Protein AF-A0A941FD99-F1 (afdb_monomer_lite)

Foldseek 3Di:
DDDDDDPPQLVVLVVVVVVVVVVVDPPPCPVVVLVVLADDQQEEFEEAEADADLVLVVVLQVLQVLVVVLGSYHYHQCQDPVVSDTQHAALPDQDASTLAYEYQDDPDWAAAAHSQLQPCSRCVVVDQDTNGRSHHRTYLYCVSPDAPPCSSVSSNVRVNRNRSDDQPDPPPDDDPVVRFQQAWDVPFDQDADPQRQGAGDPVRTGGGVSRNSHDDDPPDPPPDDDDDDDDD

pLDDT: mean 71.69, std 23.06, range [25.83, 98.62]

InterPro domains:
  IPR024079 Metallopeptidase, catalytic domain superfamily [G3DSA:3.40.390.10] (32-194)

Organism: NCBI:txid68278

Radius of gyration: 20.91 Å; chains: 1; bounding box: 51×81×46 Å

Structure (mmCIF, N/CA/C/O backbone):
data_AF-A0A941FD99-F1
#
_entry.id   AF-A0A941FD99-F1
#
loop_
_atom_site.group_PDB
_atom_site.id
_atom_site.type_symbol
_atom_site.label_atom_id
_atom_site.label_alt_id
_atom_site.label_comp_id
_atom_site.label_asym_id
_atom_site.label_entity_id
_atom_site.label_seq_id
_atom_site.pdbx_PDB_ins_code
_atom_site.Cartn_x
_atom_site.Cartn_y
_atom_site.Cartn_z
_atom_site.occupancy
_atom_site.B_iso_or_equiv
_atom_site.auth_seq_id
_atom_site.auth_comp_id
_atom_site.auth_asym_id
_atom_site.auth_atom_id
_atom_site.pdbx_PDB_model_num
ATOM 1 N N . MET A 1 1 ? 0.180 12.316 -18.135 1.00 31.64 1 MET A N 1
ATOM 2 C CA . MET A 1 1 ? 0.641 11.232 -17.256 1.00 31.64 1 MET A CA 1
ATOM 3 C C . MET A 1 1 ? 1.112 11.896 -15.982 1.00 31.64 1 MET A C 1
ATOM 5 O O . MET A 1 1 ? 2.034 12.696 -16.062 1.00 31.64 1 MET A O 1
ATOM 9 N N . GLU A 1 2 ? 0.368 11.756 -14.887 1.00 36.16 2 GLU A N 1
ATOM 10 C CA . GLU A 1 2 ? 0.739 12.385 -13.611 1.00 36.16 2 GLU A CA 1
ATOM 11 C C . GLU A 1 2 ? 1.779 11.490 -12.935 1.00 36.16 2 GLU A C 1
ATOM 13 O O . GLU A 1 2 ? 1.531 10.299 -12.767 1.00 36.16 2 GLU A O 1
ATOM 18 N N . LEU A 1 3 ? 2.952 12.075 -12.671 1.00 38.06 3 LEU A N 1
ATOM 19 C CA . LEU A 1 3 ? 4.135 11.435 -12.101 1.00 38.06 3 LEU A CA 1
ATOM 20 C C . LEU A 1 3 ? 3.825 10.809 -10.737 1.00 38.06 3 LEU A C 1
ATOM 22 O O . LEU A 1 3 ? 3.112 11.399 -9.925 1.00 38.06 3 LEU A O 1
ATOM 26 N N . GLU A 1 4 ? 4.439 9.661 -10.474 1.00 52.28 4 GLU A N 1
ATOM 27 C CA . GLU A 1 4 ? 4.686 9.192 -9.116 1.00 52.28 4 GLU A CA 1
ATOM 28 C C . GLU A 1 4 ? 5.514 10.250 -8.377 1.00 52.28 4 GLU A C 1
ATOM 30 O O . GLU A 1 4 ? 6.614 10.617 -8.797 1.00 52.28 4 GLU A O 1
ATOM 35 N N . SER A 1 5 ? 4.969 10.795 -7.294 1.00 64.75 5 SER A N 1
ATOM 36 C CA . SER A 1 5 ? 5.690 11.730 -6.436 1.00 64.75 5 SER A CA 1
ATOM 37 C C . SER A 1 5 ? 5.164 11.615 -5.016 1.00 64.75 5 SER A C 1
ATOM 39 O O . SER A 1 5 ? 4.016 11.975 -4.740 1.00 64.75 5 SER A O 1
ATOM 41 N N . LEU A 1 6 ? 6.010 11.130 -4.108 1.00 63.91 6 LEU A N 1
ATOM 42 C CA . LEU A 1 6 ? 5.783 11.340 -2.683 1.00 63.91 6 LEU A CA 1
ATOM 43 C C . LEU A 1 6 ? 5.777 12.852 -2.392 1.00 63.91 6 LEU A C 1
ATOM 45 O O . LEU A 1 6 ? 6.472 13.601 -3.083 1.00 63.91 6 LEU A O 1
ATOM 49 N N . PRO A 1 7 ? 5.028 13.311 -1.375 1.00 67.56 7 PRO A N 1
ATOM 50 C CA . PRO A 1 7 ? 5.121 14.690 -0.906 1.00 67.56 7 PRO A CA 1
ATOM 51 C C . PRO A 1 7 ? 6.568 15.087 -0.551 1.00 67.56 7 PRO A C 1
ATOM 53 O O . PRO A 1 7 ? 7.309 14.281 0.017 1.00 67.56 7 PRO A O 1
ATOM 56 N N . ASP A 1 8 ? 6.968 16.324 -0.867 1.00 69.69 8 ASP A N 1
ATOM 57 C CA . ASP A 1 8 ? 8.352 16.810 -0.703 1.00 69.69 8 ASP A CA 1
ATOM 58 C C . ASP A 1 8 ? 8.878 16.682 0.739 1.00 69.69 8 ASP A C 1
ATOM 60 O O . ASP A 1 8 ? 10.060 16.412 0.959 1.00 69.69 8 ASP A O 1
ATOM 64 N N . ASP A 1 9 ? 8.007 16.863 1.732 1.00 65.31 9 ASP A N 1
ATOM 65 C CA . ASP A 1 9 ? 8.329 16.717 3.153 1.00 65.31 9 ASP A CA 1
ATOM 66 C C . ASP A 1 9 ? 8.676 15.269 3.512 1.00 65.31 9 ASP A C 1
ATOM 68 O O . ASP A 1 9 ? 9.678 15.020 4.184 1.00 65.31 9 ASP A O 1
ATOM 72 N N . VAL A 1 10 ? 7.912 14.309 2.989 1.00 63.44 10 VAL A N 1
ATOM 73 C CA . VAL A 1 10 ? 8.173 12.875 3.170 1.00 63.44 10 VAL A CA 1
ATOM 74 C C . VAL A 1 10 ? 9.495 12.482 2.511 1.00 63.44 10 VAL A C 1
ATOM 76 O O . VAL A 1 10 ? 10.285 11.745 3.102 1.00 63.44 10 VAL A O 1
ATOM 79 N N . VAL A 1 11 ? 9.775 13.005 1.313 1.00 67.94 11 VAL A N 1
ATOM 80 C CA . VAL A 1 11 ? 11.056 12.774 0.624 1.00 67.94 11 VAL A CA 1
ATOM 81 C C . VAL A 1 11 ? 12.220 13.301 1.464 1.00 67.94 11 VAL A C 1
ATOM 83 O O . VAL A 1 11 ? 13.191 12.577 1.690 1.00 67.94 11 VAL A O 1
ATOM 86 N N . ALA A 1 12 ? 12.114 14.523 1.987 1.00 60.09 12 ALA A N 1
ATOM 87 C CA . ALA A 1 12 ? 13.155 15.116 2.822 1.00 60.09 12 ALA A CA 1
ATOM 88 C C . ALA A 1 12 ? 13.411 14.307 4.109 1.00 60.09 12 ALA A C 1
ATOM 90 O O . ALA A 1 12 ? 14.564 14.119 4.505 1.00 60.09 12 ALA A O 1
ATOM 91 N N . GLU A 1 13 ? 12.361 13.793 4.755 1.00 63.44 13 GLU A N 1
ATOM 92 C CA . GLU A 1 13 ? 12.485 12.936 5.940 1.00 63.44 13 GLU A CA 1
ATOM 93 C C . GLU A 1 13 ? 13.193 11.606 5.619 1.00 63.44 13 GLU A C 1
ATOM 95 O O . GLU A 1 13 ? 14.108 11.203 6.351 1.00 63.44 13 GLU A O 1
ATOM 100 N N . ILE A 1 14 ? 12.848 10.965 4.494 1.00 63.97 14 ILE A N 1
ATOM 101 C CA . ILE A 1 14 ? 13.524 9.752 4.004 1.00 63.97 14 ILE A CA 1
ATOM 102 C C . ILE A 1 14 ? 15.011 10.037 3.746 1.00 63.97 14 ILE A C 1
ATOM 104 O O . ILE A 1 14 ? 15.875 9.297 4.220 1.00 63.97 14 ILE A O 1
ATOM 108 N N . GLU A 1 15 ? 15.342 11.144 3.075 1.00 64.38 15 GLU A N 1
ATOM 109 C CA . GLU A 1 15 ? 16.730 11.521 2.785 1.00 64.38 15 GLU A CA 1
ATOM 110 C C . GLU A 1 15 ? 17.560 11.779 4.051 1.00 64.38 15 GLU A C 1
ATOM 112 O O . GLU A 1 15 ? 18.732 11.384 4.125 1.00 64.38 15 GLU A O 1
ATOM 117 N N . VAL A 1 16 ? 16.978 12.443 5.056 1.00 59.28 16 VAL A N 1
ATOM 118 C CA . VAL A 1 16 ? 17.634 12.707 6.347 1.00 59.28 16 VAL A CA 1
ATOM 119 C C . VAL A 1 16 ? 17.921 11.398 7.075 1.00 59.28 16 VAL A C 1
ATOM 121 O O . VAL A 1 16 ? 19.046 11.182 7.542 1.00 59.28 16 VAL A O 1
ATOM 124 N N . ARG A 1 17 ? 16.936 10.499 7.129 1.00 65.12 17 ARG A N 1
ATOM 125 C CA . ARG A 1 17 ? 17.083 9.175 7.734 1.00 65.12 17 ARG A CA 1
ATOM 126 C C . ARG A 1 17 ? 18.154 8.351 7.027 1.00 65.12 17 ARG A C 1
ATOM 128 O O . ARG A 1 17 ? 19.040 7.802 7.684 1.00 65.12 17 ARG A O 1
ATOM 135 N N . ASP A 1 18 ? 18.121 8.294 5.701 1.00 59.66 18 ASP A N 1
ATOM 136 C CA . ASP A 1 18 ? 19.070 7.516 4.905 1.00 59.66 18 ASP A CA 1
ATOM 137 C C . ASP A 1 18 ? 20.490 8.078 5.017 1.00 59.66 18 ASP A C 1
ATOM 139 O O . ASP A 1 18 ? 21.469 7.329 5.041 1.00 59.66 18 ASP A O 1
ATOM 143 N N . ARG A 1 19 ? 20.636 9.403 5.139 1.00 58.78 19 ARG A N 1
ATOM 144 C CA . ARG A 1 19 ? 21.922 10.047 5.437 1.00 58.78 19 ARG A CA 1
ATOM 145 C C . ARG A 1 19 ? 22.445 9.648 6.815 1.00 58.78 19 ARG A C 1
ATOM 147 O O . ARG A 1 19 ? 23.626 9.330 6.932 1.00 58.78 19 ARG A O 1
ATOM 154 N N . TRP A 1 20 ? 21.592 9.629 7.838 1.00 56.66 20 TRP A N 1
ATOM 155 C CA . TRP A 1 20 ? 21.975 9.217 9.192 1.00 56.66 20 TRP A CA 1
ATOM 156 C C . TRP A 1 20 ? 22.357 7.731 9.261 1.00 56.66 20 TRP A C 1
ATOM 158 O O . TRP A 1 20 ? 23.380 7.380 9.858 1.00 56.66 20 TRP A O 1
ATOM 168 N N . ARG A 1 21 ? 21.590 6.863 8.586 1.00 57.50 21 ARG A N 1
ATOM 169 C CA . ARG A 1 21 ? 21.885 5.427 8.462 1.00 57.50 21 ARG A CA 1
ATOM 170 C C . ARG A 1 21 ? 23.222 5.197 7.755 1.00 57.50 21 ARG A C 1
ATOM 172 O O . ARG A 1 21 ? 24.043 4.449 8.275 1.00 57.50 21 ARG A O 1
ATOM 179 N N . ARG A 1 22 ? 23.487 5.895 6.641 1.00 54.72 22 ARG A N 1
ATOM 180 C CA . ARG A 1 22 ? 24.772 5.833 5.915 1.00 54.72 22 ARG A CA 1
ATOM 181 C C . ARG A 1 22 ? 25.950 6.358 6.732 1.00 54.72 22 ARG A C 1
ATOM 183 O O . ARG A 1 22 ? 26.996 5.725 6.762 1.00 54.72 22 ARG A O 1
ATOM 190 N N . ALA A 1 23 ? 25.786 7.480 7.430 1.00 53.31 23 ALA A N 1
ATOM 191 C CA . ALA A 1 23 ? 26.848 8.059 8.256 1.00 53.31 23 ALA A CA 1
ATOM 192 C C . ALA A 1 23 ? 27.235 7.163 9.447 1.00 53.31 23 ALA A C 1
ATOM 194 O O . ALA A 1 23 ? 28.378 7.187 9.896 1.00 53.31 23 ALA A O 1
ATOM 195 N N . SER A 1 24 ? 26.290 6.357 9.935 1.00 48.94 24 SER A N 1
ATOM 196 C CA . SER A 1 24 ? 26.492 5.410 11.040 1.00 48.94 24 SER A CA 1
ATOM 197 C C . SER A 1 24 ? 27.028 4.045 10.570 1.00 48.94 24 SER A C 1
ATOM 199 O O . SER A 1 24 ? 27.461 3.226 11.378 1.00 48.94 24 SER A O 1
ATOM 201 N N . ALA A 1 25 ? 27.014 3.804 9.258 1.00 46.66 25 ALA A N 1
ATOM 202 C CA . ALA A 1 25 ? 27.363 2.567 8.575 1.00 46.66 25 ALA A CA 1
ATOM 203 C C . ALA A 1 25 ? 28.741 2.685 7.896 1.00 46.66 25 ALA A C 1
ATOM 205 O O . ALA A 1 25 ? 28.844 2.950 6.702 1.00 46.66 25 ALA A O 1
ATOM 206 N N . GLY A 1 26 ? 29.832 2.480 8.635 1.00 40.66 26 GLY A N 1
ATOM 207 C CA . GLY A 1 26 ? 31.173 2.463 8.043 1.00 40.66 26 GLY A CA 1
ATOM 208 C C . GLY A 1 26 ? 31.351 1.327 7.025 1.00 40.66 26 GLY A C 1
ATOM 209 O O . GLY A 1 26 ? 31.478 0.174 7.423 1.00 40.66 26 GLY A O 1
ATOM 210 N N . GLY A 1 27 ? 31.362 1.652 5.726 1.00 41.59 27 GLY A N 1
ATOM 211 C CA . GLY A 1 27 ? 31.972 0.920 4.594 1.00 41.59 27 GLY A CA 1
ATOM 212 C C . GLY A 1 27 ? 31.494 -0.500 4.236 1.00 41.59 27 GLY A C 1
ATOM 213 O O . GLY A 1 27 ? 31.719 -0.932 3.113 1.00 41.59 27 GLY A O 1
ATOM 214 N N . GLY A 1 28 ? 30.847 -1.234 5.144 1.00 34.94 28 GLY A N 1
ATOM 215 C CA . GLY A 1 28 ? 30.347 -2.602 4.924 1.00 34.94 28 GLY A CA 1
ATOM 216 C C . GLY A 1 28 ? 28.847 -2.771 5.176 1.00 34.94 28 GLY A C 1
ATOM 217 O O . GLY A 1 28 ? 28.306 -3.850 4.953 1.00 34.94 28 GLY A O 1
ATOM 218 N N . LEU A 1 29 ? 28.165 -1.715 5.631 1.00 37.00 29 LEU A N 1
ATOM 219 C CA . LEU A 1 29 ? 26.739 -1.739 5.965 1.00 37.00 29 LEU A CA 1
ATOM 220 C C . LEU A 1 29 ? 25.822 -1.261 4.826 1.00 37.00 29 LEU A C 1
ATOM 222 O O . LEU A 1 29 ? 24.616 -1.343 4.999 1.00 37.00 29 LEU A O 1
ATOM 226 N N . GLU A 1 30 ? 26.316 -0.781 3.679 1.00 35.00 30 GLU A N 1
ATOM 227 C CA . GLU A 1 30 ? 25.431 -0.323 2.582 1.00 35.00 30 GLU A CA 1
ATOM 228 C C . GLU A 1 30 ? 24.489 -1.434 2.090 1.00 35.00 30 GLU A C 1
ATOM 230 O O . GLU A 1 30 ? 23.300 -1.188 1.894 1.00 35.00 30 GLU A O 1
ATOM 235 N N . PHE A 1 31 ? 24.994 -2.671 2.008 1.00 31.92 31 PHE A N 1
ATOM 236 C CA . PHE A 1 31 ? 24.204 -3.870 1.698 1.00 31.92 31 PHE A CA 1
ATOM 237 C C . PHE A 1 31 ? 23.271 -4.285 2.850 1.00 31.92 31 PHE A C 1
ATOM 239 O O . PHE A 1 31 ? 22.214 -4.860 2.619 1.00 31.92 31 PHE A O 1
ATOM 246 N N . LEU A 1 32 ? 23.649 -3.970 4.095 1.00 36.91 32 LEU A N 1
ATOM 247 C CA . LEU A 1 32 ? 22.858 -4.244 5.297 1.00 36.91 32 LEU A CA 1
ATOM 248 C C . LEU A 1 32 ? 21.704 -3.237 5.440 1.00 36.91 32 LEU A C 1
ATOM 250 O O . LEU A 1 32 ? 20.616 -3.602 5.855 1.00 36.91 32 LEU A O 1
ATOM 254 N N . VAL A 1 33 ? 21.915 -1.972 5.062 1.00 39.56 33 VAL A N 1
ATOM 255 C CA . VAL A 1 33 ? 20.923 -0.886 5.132 1.00 39.56 33 VAL A CA 1
ATOM 256 C C . VAL A 1 33 ? 19.821 -1.055 4.083 1.00 39.56 33 VAL A C 1
ATOM 258 O O . VAL A 1 33 ? 18.668 -0.759 4.385 1.00 39.56 33 VAL A O 1
ATOM 261 N N . THR A 1 34 ? 20.135 -1.612 2.906 1.00 48.19 34 THR A N 1
ATOM 262 C CA . THR A 1 34 ? 19.119 -2.071 1.933 1.00 48.19 34 THR A CA 1
ATOM 263 C C . THR A 1 34 ? 18.332 -3.288 2.434 1.00 48.19 34 THR A C 1
ATOM 265 O O . THR A 1 34 ? 17.214 -3.521 1.982 1.00 48.19 34 THR A O 1
ATOM 268 N N . ASP A 1 35 ? 18.884 -4.046 3.386 1.00 49.53 35 ASP A N 1
ATOM 269 C CA . ASP A 1 35 ? 18.236 -5.192 4.035 1.00 49.53 35 ASP A CA 1
ATOM 270 C C . ASP A 1 35 ? 17.305 -4.772 5.192 1.00 49.53 35 ASP A C 1
ATOM 272 O O . ASP A 1 35 ? 16.342 -5.472 5.488 1.00 49.53 35 ASP A O 1
ATOM 276 N N . ILE A 1 36 ? 17.534 -3.611 5.825 1.00 53.59 36 ILE A N 1
ATOM 277 C CA . ILE A 1 36 ? 16.756 -3.147 6.995 1.00 53.59 36 ILE A CA 1
ATOM 278 C C . ILE A 1 36 ? 15.310 -2.779 6.634 1.00 53.59 36 ILE A C 1
ATOM 280 O O . ILE A 1 36 ? 14.433 -2.891 7.486 1.00 53.59 36 ILE A O 1
ATOM 284 N N . ALA A 1 37 ? 15.048 -2.357 5.394 1.00 59.12 37 ALA A N 1
ATOM 285 C CA . ALA A 1 37 ? 13.693 -2.034 4.944 1.00 59.12 37 ALA A CA 1
ATOM 286 C C . ALA A 1 37 ? 12.891 -3.271 4.499 1.00 59.12 37 ALA A C 1
ATOM 288 O O . ALA A 1 37 ? 11.720 -3.152 4.142 1.00 59.12 37 ALA A O 1
ATOM 289 N N . ARG A 1 38 ? 13.500 -4.464 4.477 1.00 68.56 38 ARG A N 1
ATOM 290 C CA . ARG A 1 38 ? 12.850 -5.671 3.963 1.00 68.56 38 ARG A CA 1
ATOM 291 C C . ARG A 1 38 ? 11.997 -6.340 5.025 1.00 68.56 38 ARG A C 1
ATOM 293 O O . ARG A 1 38 ? 12.380 -6.476 6.185 1.00 68.56 38 ARG A O 1
ATOM 300 N N . TRP A 1 39 ? 10.855 -6.849 4.586 1.00 82.06 39 TRP A N 1
ATOM 301 C CA . TRP A 1 39 ? 10.069 -7.770 5.390 1.00 82.06 39 TRP A CA 1
ATOM 302 C C . TRP A 1 39 ? 10.841 -9.067 5.623 1.00 82.06 39 TRP A C 1
ATOM 304 O O . TRP A 1 39 ? 11.503 -9.585 4.722 1.00 82.06 39 TRP A O 1
ATOM 314 N N . THR A 1 40 ? 10.711 -9.634 6.822 1.00 78.81 40 THR A N 1
ATOM 315 C CA . THR A 1 40 ? 11.285 -10.945 7.132 1.00 78.81 40 THR A CA 1
ATOM 316 C C . THR A 1 40 ? 10.727 -11.997 6.166 1.00 78.81 40 THR A C 1
ATOM 318 O O . THR A 1 40 ? 9.501 -12.140 6.088 1.00 78.81 40 THR A O 1
ATOM 321 N N . PRO A 1 41 ? 11.566 -12.773 5.457 1.00 77.69 41 PRO A N 1
ATOM 322 C CA . PRO A 1 41 ? 11.085 -13.850 4.599 1.00 77.69 41 PRO A CA 1
ATOM 323 C C . PRO A 1 41 ? 10.189 -14.835 5.364 1.00 77.69 41 PRO A C 1
ATOM 325 O O . PRO A 1 41 ? 10.481 -15.229 6.491 1.00 77.69 41 PRO A O 1
ATOM 328 N N . GLY A 1 42 ? 9.086 -15.232 4.744 1.00 76.25 42 GLY A N 1
ATOM 329 C CA . GLY A 1 42 ? 8.025 -16.067 5.304 1.00 76.25 42 GLY A CA 1
ATOM 330 C C . GLY A 1 42 ? 6.972 -15.290 6.097 1.00 76.25 42 GLY A C 1
ATOM 331 O O . GLY A 1 42 ? 5.989 -15.888 6.539 1.00 76.25 42 GLY A O 1
ATOM 332 N N . SER A 1 43 ? 7.147 -13.978 6.289 1.00 84.38 43 SER A N 1
ATOM 333 C CA . SER A 1 43 ? 6.166 -13.156 6.995 1.00 84.38 43 SER A CA 1
ATOM 334 C C . SER A 1 43 ? 4.897 -12.922 6.173 1.00 84.38 43 SER A C 1
ATOM 336 O O . SER A 1 43 ? 4.849 -13.077 4.950 1.00 84.38 43 SER A O 1
ATOM 338 N N . THR A 1 44 ? 3.835 -12.575 6.894 1.00 92.00 44 THR A N 1
ATOM 339 C CA . THR A 1 44 ? 2.574 -12.107 6.323 1.00 92.00 44 THR A CA 1
ATOM 340 C C . THR A 1 44 ? 2.458 -10.620 6.618 1.00 92.00 44 THR A C 1
ATOM 342 O O . THR A 1 44 ? 2.443 -10.229 7.784 1.00 92.00 44 THR A O 1
ATOM 345 N N . VAL A 1 45 ? 2.401 -9.810 5.567 1.00 94.56 45 VAL A N 1
ATOM 346 C CA . VAL A 1 45 ? 2.248 -8.357 5.632 1.00 94.56 45 VAL A CA 1
ATOM 347 C C . VAL A 1 45 ? 0.773 -8.043 5.466 1.00 94.56 45 VAL A C 1
ATOM 349 O O . VAL A 1 45 ? 0.145 -8.457 4.489 1.00 94.56 45 VAL A O 1
ATOM 352 N N . ARG A 1 46 ? 0.191 -7.350 6.439 1.00 98.00 46 ARG A N 1
ATOM 353 C CA . ARG A 1 46 ? -1.234 -7.048 6.418 1.00 98.00 46 ARG A CA 1
ATOM 354 C C . ARG A 1 46 ? -1.464 -5.796 5.587 1.00 98.00 46 ARG A C 1
ATOM 356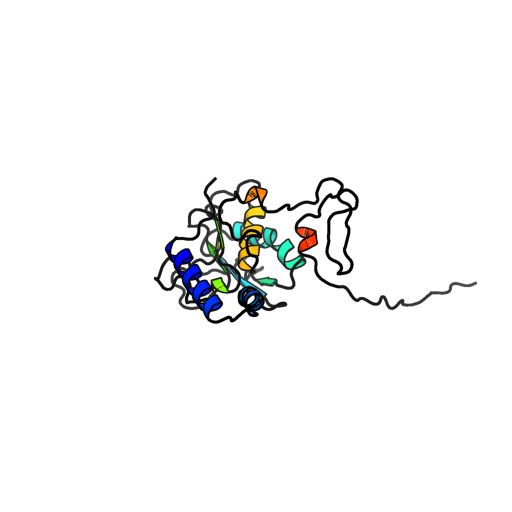 O O . ARG A 1 46 ? -0.676 -4.850 5.640 1.00 98.00 46 ARG A O 1
ATOM 363 N N . VAL A 1 47 ? -2.574 -5.787 4.863 1.00 98.50 47 VAL A N 1
ATOM 364 C CA . VAL A 1 47 ? -2.998 -4.695 3.990 1.00 98.50 47 VAL A CA 1
ATOM 365 C C . VAL A 1 47 ? -4.378 -4.231 4.434 1.00 98.50 47 VAL A C 1
ATOM 367 O O . VAL A 1 47 ? -5.240 -5.055 4.738 1.00 98.50 47 VAL A O 1
ATOM 370 N N . ALA A 1 48 ? -4.591 -2.920 4.495 1.00 98.62 48 ALA A N 1
ATOM 371 C CA . ALA A 1 48 ? -5.899 -2.323 4.739 1.00 98.62 48 ALA A CA 1
ATOM 372 C C . ALA A 1 48 ? -6.178 -1.197 3.742 1.00 98.62 48 ALA A C 1
ATOM 374 O O . ALA A 1 48 ? -5.256 -0.515 3.294 1.00 98.62 48 ALA A O 1
ATOM 375 N N . PHE A 1 49 ? -7.459 -0.951 3.476 1.00 98.62 49 PHE A N 1
ATOM 376 C CA . PHE A 1 49 ? -7.930 0.081 2.552 1.00 98.62 49 PHE A CA 1
ATOM 377 C C . PHE A 1 49 ? -8.645 1.231 3.282 1.00 98.62 49 PHE A C 1
ATOM 379 O O . PHE A 1 49 ? -9.421 0.990 4.210 1.00 98.62 49 PHE A O 1
ATOM 386 N N . LEU A 1 50 ? -8.388 2.474 2.861 1.00 97.81 50 LEU A N 1
ATOM 387 C CA . LEU A 1 50 ? -9.002 3.686 3.423 1.00 97.81 50 LEU A CA 1
ATOM 388 C C . LEU A 1 50 ? -10.401 3.937 2.858 1.00 97.81 50 LEU A C 1
ATOM 390 O O . LEU A 1 50 ? -11.333 4.283 3.578 1.00 97.81 50 LEU A O 1
ATOM 394 N N . ASP A 1 51 ? -10.540 3.758 1.549 1.00 94.81 51 ASP A N 1
ATOM 395 C CA . ASP A 1 51 ? -11.684 4.092 0.699 1.00 94.81 51 ASP A CA 1
ATOM 396 C C . ASP A 1 51 ? -11.834 3.027 -0.409 1.00 94.81 51 ASP A C 1
ATOM 398 O O . ASP A 1 51 ? -11.278 1.936 -0.271 1.00 94.81 51 ASP A O 1
ATOM 402 N N . GLY A 1 52 ? -12.639 3.273 -1.446 1.00 94.50 52 GLY A N 1
ATOM 403 C CA . GLY A 1 52 ? -12.980 2.273 -2.471 1.00 94.50 52 GLY A CA 1
ATOM 404 C C . GLY A 1 52 ? -14.019 1.237 -2.018 1.00 94.50 52 GLY A C 1
ATOM 405 O O . GLY A 1 52 ? -14.298 1.112 -0.824 1.00 94.50 52 GLY A O 1
ATOM 406 N N . ASP A 1 53 ? -14.600 0.515 -2.977 1.00 96.00 53 ASP A N 1
ATOM 407 C CA . ASP A 1 53 ? -15.555 -0.568 -2.721 1.00 96.00 53 ASP A CA 1
ATOM 408 C C . ASP A 1 53 ? -14.867 -1.942 -2.619 1.00 96.00 53 ASP A C 1
ATOM 410 O O . ASP A 1 53 ? -13.706 -2.110 -3.000 1.00 96.00 53 ASP A O 1
ATOM 414 N N . ASP A 1 54 ? -15.588 -2.935 -2.094 1.00 96.31 54 ASP A N 1
ATOM 415 C CA . ASP A 1 54 ? -15.044 -4.284 -1.894 1.00 96.31 54 ASP A CA 1
ATOM 416 C C . ASP A 1 54 ? -14.661 -4.964 -3.221 1.00 96.31 54 ASP A C 1
ATOM 418 O O . ASP A 1 54 ? -13.753 -5.794 -3.250 1.00 96.31 54 ASP A O 1
ATOM 422 N N . GLN A 1 55 ? -15.292 -4.587 -4.342 1.00 96.38 55 GLN A N 1
ATOM 423 C CA . GLN A 1 55 ? -14.916 -5.104 -5.658 1.00 96.38 55 GLN A CA 1
ATOM 424 C C . GLN A 1 55 ? -13.534 -4.592 -6.077 1.00 96.38 55 GLN A C 1
ATOM 426 O O . GLN A 1 55 ? -12.704 -5.378 -6.526 1.00 96.38 55 GLN A O 1
ATOM 431 N N . LEU A 1 56 ? -13.250 -3.300 -5.895 1.00 96.75 56 LEU A N 1
ATOM 432 C CA . LEU A 1 56 ? -11.926 -2.734 -6.138 1.00 96.75 56 LEU A CA 1
ATOM 433 C C . LEU A 1 56 ? -10.867 -3.407 -5.259 1.00 96.75 56 LEU A C 1
ATOM 435 O O . LEU A 1 56 ? -9.769 -3.699 -5.733 1.00 96.75 56 LEU A O 1
ATOM 439 N N . HIS A 1 57 ? -11.179 -3.669 -3.989 1.00 98.00 57 HIS A N 1
ATOM 440 C CA . HIS A 1 57 ? -10.251 -4.349 -3.080 1.00 98.00 57 HIS A CA 1
ATOM 441 C C . HIS A 1 57 ? -9.990 -5.792 -3.513 1.00 98.00 57 HIS A C 1
ATOM 443 O O . HIS A 1 57 ? -8.833 -6.215 -3.524 1.00 98.00 57 HIS A O 1
ATOM 449 N N . ALA A 1 58 ? -11.030 -6.518 -3.932 1.00 97.00 58 ALA A N 1
ATOM 450 C CA . ALA A 1 58 ? -10.903 -7.863 -4.487 1.00 97.00 58 ALA A CA 1
ATOM 451 C C . ALA A 1 58 ? -10.047 -7.873 -5.757 1.00 97.00 58 ALA A C 1
ATOM 453 O O . ALA A 1 58 ? -9.165 -8.720 -5.903 1.00 97.00 58 ALA A O 1
ATOM 454 N N . ASP A 1 59 ? -10.256 -6.900 -6.641 1.00 96.00 59 ASP A N 1
ATOM 455 C CA . ASP A 1 59 ? -9.500 -6.770 -7.880 1.00 96.00 59 ASP A CA 1
ATOM 456 C C . ASP A 1 59 ? -8.010 -6.486 -7.583 1.00 96.00 59 ASP A C 1
ATOM 458 O O . ASP A 1 59 ? -7.131 -7.120 -8.167 1.00 96.00 59 ASP A O 1
ATOM 462 N N . ILE A 1 60 ? -7.696 -5.610 -6.619 1.00 96.75 60 ILE A N 1
ATOM 463 C CA . ILE A 1 60 ? -6.315 -5.351 -6.162 1.00 96.75 60 ILE A CA 1
ATOM 464 C C . ILE A 1 60 ? -5.680 -6.601 -5.535 1.00 96.75 60 ILE A C 1
ATOM 466 O O . ILE A 1 60 ? -4.524 -6.926 -5.827 1.00 96.75 60 ILE A O 1
ATOM 470 N N . ALA A 1 61 ? -6.422 -7.332 -4.701 1.00 96.06 61 ALA A N 1
ATOM 471 C CA . ALA A 1 61 ? -5.949 -8.590 -4.129 1.00 96.06 61 ALA A CA 1
ATOM 472 C C . ALA A 1 61 ? -5.653 -9.627 -5.232 1.00 96.06 61 ALA A C 1
ATOM 474 O O . ALA A 1 61 ? -4.629 -10.307 -5.187 1.00 96.06 61 ALA A O 1
ATOM 475 N N . GLY A 1 62 ? -6.490 -9.693 -6.272 1.00 94.56 62 GLY A N 1
ATOM 476 C CA . GLY A 1 62 ? -6.263 -10.529 -7.452 1.00 94.56 62 GLY A CA 1
ATOM 477 C C . GLY A 1 62 ? -5.018 -10.120 -8.244 1.00 94.56 62 GLY A C 1
ATOM 478 O O . GLY A 1 62 ? -4.176 -10.964 -8.553 1.00 94.56 62 GLY A O 1
ATOM 479 N N . ALA A 1 63 ? -4.850 -8.824 -8.513 1.00 90.88 63 ALA A N 1
ATOM 480 C CA . ALA A 1 63 ? -3.713 -8.295 -9.269 1.00 90.88 63 ALA A CA 1
ATOM 481 C C . ALA A 1 63 ? -2.359 -8.564 -8.587 1.00 90.88 63 ALA A C 1
ATOM 483 O O . ALA A 1 63 ? -1.336 -8.699 -9.263 1.00 90.88 63 ALA A O 1
ATOM 484 N N . THR A 1 64 ? -2.349 -8.667 -7.255 1.00 91.56 64 THR A N 1
ATOM 485 C CA . THR A 1 64 ? -1.140 -8.906 -6.449 1.00 91.56 64 THR A CA 1
ATOM 486 C C . THR A 1 64 ? -0.848 -10.383 -6.176 1.00 91.56 64 THR A C 1
ATOM 488 O O . THR A 1 64 ? 0.249 -10.694 -5.713 1.00 91.56 64 THR A O 1
ATOM 491 N N . ALA A 1 65 ? -1.748 -11.312 -6.520 1.00 86.81 65 ALA A N 1
ATOM 492 C CA . ALA A 1 65 ? -1.559 -12.745 -6.265 1.00 86.81 65 ALA A CA 1
ATOM 493 C C . ALA A 1 65 ? -0.252 -13.297 -6.873 1.00 86.81 65 ALA A C 1
ATOM 495 O O . ALA A 1 65 ? 0.477 -14.048 -6.224 1.00 86.81 65 ALA A O 1
ATOM 496 N N . GLN A 1 66 ? 0.110 -12.830 -8.075 1.00 75.75 66 GLN A N 1
ATOM 497 C CA . GLN A 1 66 ? 1.355 -13.219 -8.752 1.00 75.75 66 GLN A CA 1
ATOM 498 C C . GLN A 1 66 ? 2.617 -12.854 -7.952 1.00 75.75 66 GLN A C 1
ATOM 500 O O . GLN A 1 66 ? 3.635 -13.534 -8.061 1.00 75.75 66 GLN A O 1
ATOM 505 N N . ILE A 1 67 ? 2.566 -11.792 -7.139 1.00 74.75 67 ILE A N 1
ATOM 506 C CA . ILE A 1 67 ? 3.688 -11.383 -6.286 1.00 74.75 67 ILE A CA 1
ATOM 507 C C . ILE A 1 67 ? 3.891 -12.420 -5.180 1.00 74.75 67 ILE A C 1
ATOM 509 O O . ILE A 1 67 ? 5.011 -12.870 -4.945 1.00 74.75 67 ILE A O 1
ATOM 513 N N . THR A 1 68 ? 2.806 -12.840 -4.525 1.00 70.50 68 THR A N 1
ATOM 514 C CA . THR A 1 68 ? 2.862 -13.824 -3.433 1.00 70.50 68 THR A CA 1
ATOM 515 C C . THR A 1 68 ? 3.196 -15.240 -3.904 1.00 70.50 68 THR A C 1
ATOM 517 O O . THR A 1 68 ? 3.691 -16.037 -3.113 1.00 70.50 68 THR A O 1
ATOM 520 N N . ASP A 1 69 ? 2.986 -15.548 -5.186 1.00 69.69 69 ASP A N 1
ATOM 521 C CA . ASP A 1 69 ? 3.422 -16.816 -5.786 1.00 69.69 69 ASP A CA 1
ATOM 522 C C . ASP A 1 69 ? 4.940 -16.855 -6.037 1.00 69.69 69 ASP A C 1
ATOM 524 O O . ASP A 1 69 ? 5.560 -17.921 -5.978 1.00 69.69 69 ASP A O 1
ATOM 528 N N . ALA A 1 70 ? 5.547 -15.697 -6.316 1.00 63.25 70 ALA A N 1
ATOM 529 C CA . ALA A 1 70 ? 6.968 -15.569 -6.639 1.00 63.25 70 ALA A CA 1
ATOM 530 C C . ALA A 1 70 ? 7.847 -15.228 -5.421 1.00 63.25 70 ALA A C 1
ATOM 532 O O . ALA A 1 70 ? 9.042 -15.527 -5.418 1.00 63.25 70 ALA A O 1
ATOM 533 N N . CYS A 1 71 ? 7.281 -14.613 -4.382 1.00 66.25 71 CYS A N 1
ATOM 534 C CA . CYS A 1 71 ? 8.006 -14.181 -3.191 1.00 66.25 71 CYS A CA 1
ATOM 535 C C . CYS A 1 71 ? 7.672 -15.053 -1.976 1.00 66.25 71 CYS A C 1
ATOM 537 O O . CYS A 1 71 ? 6.531 -15.442 -1.757 1.00 66.25 71 CYS A O 1
ATOM 539 N N . ASN A 1 72 ? 8.655 -15.292 -1.102 1.00 77.50 72 ASN A N 1
ATOM 540 C CA . ASN A 1 72 ? 8.410 -15.901 0.210 1.00 77.50 72 ASN A CA 1
ATOM 541 C C . ASN A 1 72 ? 7.817 -14.860 1.181 1.00 77.50 72 ASN A C 1
ATOM 543 O O . ASN A 1 72 ? 8.400 -14.584 2.221 1.00 77.50 72 ASN A O 1
ATOM 547 N N . LEU A 1 73 ? 6.713 -14.218 0.806 1.00 81.69 73 LEU A N 1
ATOM 548 C CA . LEU A 1 73 ? 5.949 -13.253 1.597 1.00 81.69 73 LEU A CA 1
ATOM 549 C C . LEU A 1 73 ? 4.471 -13.421 1.246 1.00 81.69 73 LEU A C 1
ATOM 551 O O . LEU A 1 73 ? 4.130 -13.749 0.111 1.00 81.69 73 LEU A O 1
ATOM 555 N N . LYS A 1 74 ? 3.587 -13.180 2.213 1.00 88.94 74 LYS A N 1
ATOM 556 C CA . LYS A 1 74 ? 2.135 -13.192 1.992 1.00 88.94 74 LYS A CA 1
ATOM 557 C C . LYS A 1 74 ? 1.557 -11.802 2.198 1.00 88.94 74 LYS A C 1
ATOM 559 O O . LYS A 1 74 ? 1.950 -11.120 3.139 1.00 88.94 74 LYS A O 1
ATOM 564 N N . LEU A 1 75 ? 0.591 -11.427 1.367 1.00 94.75 75 LEU A N 1
ATOM 565 C CA . LEU A 1 75 ? -0.247 -10.251 1.577 1.00 94.75 75 LEU A CA 1
ATOM 566 C C . LEU A 1 75 ? -1.578 -10.702 2.184 1.00 94.75 75 LEU A C 1
ATOM 568 O O . LEU A 1 75 ? -2.289 -11.514 1.596 1.00 94.75 75 LEU A O 1
ATOM 572 N N . ASP A 1 76 ? -1.899 -10.200 3.373 1.00 96.50 76 ASP A N 1
ATOM 573 C CA . ASP A 1 76 ? -3.166 -10.464 4.059 1.00 96.50 76 ASP A CA 1
ATOM 574 C C . ASP A 1 76 ? -4.058 -9.223 4.017 1.00 96.50 76 ASP A C 1
ATOM 576 O O . ASP A 1 76 ? -3.904 -8.293 4.811 1.00 96.50 76 ASP A O 1
ATOM 580 N N . PHE A 1 77 ? -5.021 -9.233 3.098 1.00 97.88 77 PHE A N 1
ATOM 581 C CA . PHE A 1 77 ? -6.003 -8.163 2.926 1.00 97.88 77 PHE A CA 1
ATOM 582 C C . PHE A 1 77 ? -7.174 -8.239 3.922 1.00 97.88 77 PHE A C 1
ATOM 584 O O . PHE A 1 77 ? -8.077 -7.405 3.877 1.00 97.88 77 PHE A O 1
ATOM 591 N N . GLY A 1 78 ? -7.195 -9.240 4.814 1.00 97.00 78 GLY A N 1
ATOM 592 C CA . GLY A 1 78 ? -8.284 -9.471 5.764 1.00 97.00 78 GLY A CA 1
ATOM 593 C C . GLY A 1 78 ? -9.641 -9.703 5.099 1.00 97.00 78 GLY A C 1
ATOM 594 O O . GLY A 1 78 ? -10.639 -9.190 5.593 1.00 97.00 78 GLY A O 1
ATOM 595 N N . HIS A 1 79 ? -9.663 -10.420 3.972 1.00 97.06 79 HIS A N 1
ATOM 596 C CA . HIS A 1 79 ? -10.897 -10.761 3.267 1.00 97.06 79 HIS A CA 1
ATOM 597 C C . HIS A 1 79 ? -11.770 -11.702 4.111 1.00 97.06 79 HIS A C 1
ATOM 599 O O . HIS A 1 79 ? -11.335 -12.796 4.482 1.00 97.06 79 HIS A O 1
ATOM 605 N N . ASP A 1 80 ? -13.007 -11.291 4.376 1.00 95.88 80 ASP A N 1
ATOM 606 C CA . ASP A 1 80 ? -14.036 -12.112 5.008 1.00 95.88 80 ASP A CA 1
ATOM 607 C C . ASP A 1 80 ? -14.967 -12.680 3.930 1.00 95.88 80 ASP A C 1
ATOM 609 O O . ASP A 1 80 ? -15.749 -11.962 3.313 1.00 95.88 80 ASP A O 1
ATOM 613 N N . ALA A 1 81 ? -14.906 -13.995 3.713 1.00 92.81 81 ALA A N 1
ATOM 614 C CA . ALA A 1 81 ? -15.696 -14.666 2.685 1.00 92.81 81 ALA A CA 1
ATOM 615 C C . ALA A 1 81 ? -17.214 -14.667 2.958 1.00 92.81 81 ALA A C 1
ATOM 617 O O . ALA A 1 81 ? -17.987 -14.914 2.034 1.00 92.81 81 ALA A O 1
ATOM 618 N N . ALA A 1 82 ? -17.654 -14.433 4.199 1.00 94.44 82 ALA A N 1
ATOM 619 C CA . ALA A 1 82 ? -19.075 -14.395 4.538 1.00 94.44 82 ALA A CA 1
ATOM 620 C C . ALA A 1 82 ? -19.718 -13.054 4.163 1.00 94.44 82 ALA A C 1
ATOM 622 O O . ALA A 1 82 ? -20.881 -13.019 3.760 1.00 94.44 82 ALA A O 1
ATOM 623 N N . THR A 1 83 ? -18.969 -11.961 4.300 1.00 94.25 83 THR A N 1
ATOM 624 C CA . THR A 1 83 ? -19.445 -10.598 4.025 1.00 94.25 83 THR A CA 1
ATOM 625 C C . THR A 1 83 ? -18.932 -10.046 2.696 1.00 94.25 83 THR A C 1
ATOM 627 O O . THR A 1 83 ? -19.506 -9.090 2.186 1.00 94.25 83 THR A O 1
ATOM 630 N N . GLY A 1 84 ? -17.871 -10.635 2.136 1.00 94.12 84 GLY A N 1
ATOM 631 C CA . GLY A 1 84 ? -17.147 -10.127 0.969 1.00 94.12 84 GLY A CA 1
ATOM 632 C C . GLY A 1 84 ? -16.264 -8.914 1.273 1.00 94.12 84 GLY A C 1
ATOM 633 O O . GLY A 1 84 ? -15.743 -8.305 0.346 1.00 94.12 84 GLY A O 1
ATOM 634 N N . THR A 1 85 ? -16.107 -8.545 2.548 1.00 96.94 85 THR A N 1
ATOM 635 C CA . THR A 1 85 ? -15.434 -7.299 2.940 1.00 96.94 85 THR A CA 1
ATOM 636 C C . THR A 1 85 ? -13.943 -7.485 3.157 1.00 96.94 85 THR A C 1
ATOM 638 O O . THR A 1 85 ? -13.491 -8.559 3.559 1.00 96.94 85 THR A O 1
ATOM 641 N N . PHE A 1 86 ? -13.192 -6.400 2.998 1.00 98.38 86 PHE A N 1
ATOM 642 C CA . PHE A 1 86 ? -11.751 -6.357 3.243 1.00 98.38 86 PHE A CA 1
ATOM 643 C C . PHE A 1 86 ? -11.396 -5.525 4.474 1.00 98.38 86 PHE A C 1
ATOM 645 O O . PHE A 1 86 ? -12.201 -4.751 4.998 1.00 98.38 86 PHE A O 1
ATOM 652 N N . ARG A 1 87 ? -10.154 -5.660 4.945 1.00 98.31 87 ARG A N 1
ATOM 653 C CA . ARG A 1 87 ? -9.664 -4.884 6.081 1.00 98.31 87 ARG A CA 1
ATOM 654 C C . ARG A 1 87 ? -9.660 -3.392 5.770 1.00 98.31 87 ARG A C 1
ATOM 656 O O . ARG A 1 87 ? -9.176 -2.947 4.729 1.00 98.31 87 ARG A O 1
ATOM 663 N N . ARG A 1 88 ? -10.133 -2.611 6.737 1.00 98.19 88 ARG A N 1
ATOM 664 C CA . ARG A 1 88 ? -10.244 -1.155 6.652 1.00 98.19 88 ARG A CA 1
ATOM 665 C C . ARG A 1 88 ? -9.311 -0.474 7.644 1.00 98.19 88 ARG A C 1
ATOM 667 O O . ARG A 1 88 ? -8.979 -1.051 8.679 1.00 98.19 88 ARG A O 1
ATOM 674 N N . TRP A 1 89 ? -8.911 0.746 7.318 1.00 98.25 89 TRP A N 1
ATOM 675 C CA . TRP A 1 89 ? -8.216 1.661 8.223 1.00 98.25 89 TRP A CA 1
ATOM 676 C C . TRP A 1 89 ? -8.798 3.068 8.066 1.00 98.25 89 TRP A C 1
ATOM 678 O O . TRP A 1 89 ? -9.524 3.337 7.107 1.00 98.25 89 TRP A O 1
ATOM 688 N N . THR A 1 90 ? -8.508 3.962 9.008 1.00 97.94 90 THR A N 1
ATOM 689 C CA . THR A 1 90 ? -8.966 5.358 8.955 1.00 97.94 90 THR A CA 1
ATOM 690 C C . THR A 1 90 ? -7.851 6.338 9.296 1.00 97.94 90 THR A C 1
ATOM 692 O O . THR A 1 90 ? -6.930 6.022 10.046 1.00 97.94 90 THR A O 1
ATOM 695 N N . THR A 1 91 ? -7.960 7.587 8.835 1.00 96.94 91 THR A N 1
ATOM 696 C CA . THR A 1 91 ? -7.010 8.649 9.218 1.00 96.94 91 THR A CA 1
ATOM 697 C C . THR A 1 91 ? -7.064 9.017 10.705 1.00 96.94 91 THR A C 1
ATOM 699 O O . THR A 1 91 ? -6.228 9.784 11.172 1.00 96.94 91 THR A O 1
ATOM 702 N N . ALA A 1 92 ? -8.044 8.499 11.453 1.00 96.62 92 ALA A N 1
ATOM 703 C CA . ALA A 1 92 ? -8.157 8.667 12.899 1.00 96.62 92 ALA A CA 1
ATOM 704 C C . ALA A 1 92 ? -7.499 7.521 13.692 1.00 96.62 92 ALA A C 1
ATOM 706 O O . ALA A 1 92 ? -7.464 7.575 14.924 1.00 96.62 92 ALA A O 1
ATOM 707 N N . ASP A 1 93 ? -6.985 6.488 13.018 1.00 96.81 93 ASP A N 1
ATOM 708 C CA . ASP A 1 93 ? -6.388 5.334 13.680 1.00 96.81 93 ASP A CA 1
ATOM 709 C C . ASP A 1 93 ? -5.139 5.745 14.473 1.00 96.81 93 ASP A C 1
ATOM 711 O O . ASP A 1 93 ? -4.218 6.388 13.969 1.00 96.81 93 ASP A O 1
ATOM 715 N N . THR A 1 94 ? -5.085 5.326 15.738 1.00 95.00 94 THR A N 1
ATOM 716 C CA . THR A 1 94 ? -3.920 5.516 16.625 1.00 95.00 94 THR A CA 1
ATOM 717 C C . THR A 1 94 ? -3.093 4.238 16.794 1.00 95.00 94 THR A C 1
ATOM 719 O O . THR A 1 94 ? -1.988 4.270 17.339 1.00 95.00 94 THR A O 1
ATOM 722 N N . ALA A 1 95 ? -3.596 3.112 16.283 1.00 96.38 95 ALA A N 1
ATOM 723 C CA . ALA A 1 95 ? -2.934 1.814 16.232 1.00 96.38 95 ALA A CA 1
ATOM 724 C C . ALA A 1 95 ? -3.034 1.245 14.812 1.00 96.38 95 ALA A C 1
ATOM 726 O O . ALA A 1 95 ? -4.020 1.482 14.120 1.00 96.38 95 ALA A O 1
ATOM 727 N N . PHE A 1 96 ? -2.017 0.509 14.361 1.00 97.12 96 PHE A N 1
ATOM 728 C CA . PHE A 1 96 ? -1.989 -0.000 12.989 1.00 97.12 96 PHE A CA 1
ATOM 729 C C . PHE A 1 96 ? -3.075 -1.052 12.751 1.00 97.12 96 PHE A C 1
ATOM 731 O O . PHE A 1 96 ? -2.981 -2.175 13.256 1.00 97.12 96 PHE A O 1
ATOM 738 N N . ALA A 1 97 ? -4.038 -0.726 11.889 1.00 97.50 97 ALA A N 1
ATOM 739 C CA . ALA A 1 97 ? -4.909 -1.720 11.270 1.00 97.50 97 ALA A CA 1
ATOM 740 C C . ALA A 1 97 ? -4.105 -2.690 10.378 1.00 97.50 97 ALA A C 1
ATOM 742 O O . ALA A 1 97 ? -4.379 -3.894 10.338 1.00 97.50 97 ALA A O 1
ATOM 743 N N . ALA A 1 98 ? -3.076 -2.175 9.698 1.00 98.19 98 ALA A N 1
ATOM 744 C CA . ALA A 1 98 ? -2.209 -2.912 8.787 1.00 98.19 98 ALA A CA 1
ATOM 745 C C . ALA A 1 98 ? -0.843 -2.229 8.610 1.00 98.19 98 ALA A C 1
ATOM 747 O O . ALA A 1 98 ? -0.701 -1.022 8.835 1.00 98.19 98 ALA A O 1
ATOM 748 N N . GLU A 1 99 ? 0.147 -3.012 8.180 1.00 97.62 99 GLU A N 1
ATOM 749 C CA . GLU A 1 99 ? 1.463 -2.516 7.777 1.00 97.62 99 GLU A CA 1
ATOM 750 C C . GLU A 1 99 ? 1.367 -1.673 6.496 1.00 97.62 99 GLU A C 1
ATOM 752 O O . GLU A 1 99 ? 1.860 -0.546 6.457 1.00 97.62 99 GLU A O 1
ATOM 757 N N . ILE A 1 100 ? 0.655 -2.172 5.481 1.00 98.19 100 ILE A N 1
ATOM 758 C CA . ILE A 1 100 ? 0.378 -1.447 4.236 1.00 98.19 100 ILE A CA 1
ATOM 759 C C . ILE A 1 100 ? -1.020 -0.829 4.324 1.00 98.19 100 ILE A C 1
ATOM 761 O O . ILE A 1 100 ? -2.013 -1.520 4.562 1.00 98.19 100 ILE A O 1
ATOM 765 N N . ARG A 1 101 ? -1.100 0.487 4.136 1.00 98.44 101 ARG A N 1
ATOM 766 C CA . ARG A 1 101 ? -2.314 1.296 4.272 1.00 98.44 101 ARG A CA 1
ATOM 767 C C . ARG A 1 101 ? -2.566 2.004 2.953 1.00 98.44 101 ARG A C 1
ATOM 769 O O . ARG A 1 101 ? -1.934 3.020 2.657 1.00 98.44 101 ARG A O 1
ATOM 776 N N . VAL A 1 102 ? -3.453 1.398 2.171 1.00 98.50 102 VAL A N 1
ATOM 777 C CA . VAL A 1 102 ? -3.786 1.785 0.801 1.00 98.50 102 VAL A CA 1
ATOM 778 C C . VAL A 1 102 ? -4.864 2.861 0.811 1.00 98.50 102 VAL A C 1
ATOM 780 O O . VAL A 1 102 ? -5.856 2.735 1.536 1.00 98.50 102 VAL A O 1
ATOM 783 N N . SER A 1 103 ? -4.692 3.882 -0.019 1.00 97.69 103 SER A N 1
ATOM 784 C CA . SER A 1 103 ? -5.711 4.884 -0.337 1.00 97.69 103 SER A CA 1
ATOM 785 C C . SER A 1 103 ? -5.893 5.067 -1.840 1.00 97.69 103 SER A C 1
ATOM 787 O O . SER A 1 103 ? -5.030 4.693 -2.635 1.00 97.69 103 SER A O 1
ATOM 789 N N . PHE A 1 104 ? -7.005 5.691 -2.221 1.00 96.00 104 PHE A N 1
ATOM 790 C CA . PHE A 1 104 ? -7.296 6.104 -3.598 1.00 96.00 104 PHE A CA 1
ATOM 791 C C . PHE A 1 104 ? -7.556 7.616 -3.722 1.00 96.00 104 PHE A C 1
ATOM 793 O O . PHE A 1 104 ? -7.816 8.113 -4.824 1.00 96.00 104 PHE A O 1
ATOM 800 N N . ASP A 1 105 ? -7.490 8.335 -2.597 1.00 93.94 105 ASP A N 1
ATOM 801 C CA . ASP A 1 105 ? -7.949 9.714 -2.424 1.00 93.94 105 ASP A CA 1
ATOM 802 C C . ASP A 1 105 ? -6.869 10.783 -2.641 1.00 93.94 105 ASP A C 1
ATOM 804 O O . ASP A 1 105 ? -7.183 11.975 -2.640 1.00 93.94 105 ASP A O 1
ATOM 808 N N . MET A 1 106 ? -5.612 10.389 -2.863 1.00 87.19 106 MET A N 1
ATOM 809 C CA . MET A 1 106 ? -4.552 11.315 -3.264 1.00 87.19 106 MET A CA 1
ATOM 810 C C . MET A 1 106 ? -4.299 11.270 -4.771 1.00 87.19 106 MET A C 1
ATOM 812 O O . MET A 1 106 ? -4.630 10.308 -5.469 1.00 87.19 106 MET A O 1
ATOM 816 N N . GLN A 1 107 ? -3.688 12.336 -5.281 1.00 80.12 107 GLN A N 1
ATOM 817 C CA . GLN A 1 107 ? -3.203 12.393 -6.654 1.00 80.12 107 GLN A CA 1
ATOM 818 C C . GLN A 1 107 ? -1.967 11.499 -6.829 1.00 80.12 107 GLN A C 1
ATOM 820 O O . GLN A 1 107 ? -1.154 11.377 -5.916 1.00 80.12 107 GLN A O 1
ATOM 825 N N . GLY A 1 108 ? -1.823 10.918 -8.022 1.00 80.62 108 GLY A N 1
ATOM 826 C CA . GLY A 1 108 ? -0.671 10.092 -8.383 1.00 80.62 108 GLY A CA 1
ATOM 827 C C . GLY A 1 108 ? -0.686 8.692 -7.771 1.00 80.62 108 GLY A C 1
ATOM 828 O O . GLY A 1 108 ? -1.639 8.281 -7.106 1.00 80.62 108 GLY A O 1
ATOM 829 N N . TYR A 1 109 ? 0.394 7.967 -8.026 1.00 82.44 109 TYR A N 1
ATOM 830 C CA . TYR A 1 109 ? 0.653 6.630 -7.503 1.00 82.44 109 TYR A CA 1
ATOM 831 C C . TYR A 1 109 ? 1.938 6.696 -6.679 1.00 82.44 109 TYR A C 1
ATOM 833 O O . TYR A 1 109 ? 2.839 7.464 -7.019 1.00 82.44 109 TYR A O 1
ATOM 841 N N . PHE A 1 110 ? 1.963 6.033 -5.528 1.00 85.00 110 PHE A N 1
ATOM 842 C CA . PHE A 1 110 ? 3.183 5.908 -4.738 1.00 85.00 110 PHE A CA 1
ATOM 843 C C . PHE A 1 110 ? 3.055 4.792 -3.709 1.00 85.00 110 PHE A C 1
ATOM 845 O O . PHE A 1 110 ? 1.959 4.485 -3.232 1.00 85.00 110 PHE A O 1
ATOM 852 N N . SER A 1 111 ? 4.201 4.309 -3.238 1.00 88.31 111 SER A N 1
ATOM 853 C CA . SER A 1 111 ? 4.319 3.486 -2.044 1.00 88.31 111 SER A CA 1
ATOM 854 C C . SER A 1 111 ? 5.576 3.847 -1.261 1.00 88.31 111 SER A C 1
ATOM 856 O O . SER A 1 111 ? 6.649 4.067 -1.821 1.00 88.31 111 SER A O 1
ATOM 858 N N . LEU A 1 112 ? 5.464 3.841 0.066 1.00 87.31 112 LEU A N 1
ATOM 859 C CA . LEU A 1 112 ? 6.625 3.736 0.941 1.00 87.31 112 LEU A CA 1
ATOM 860 C C . LEU A 1 112 ? 7.281 2.369 0.735 1.00 87.31 112 LEU A C 1
ATOM 862 O O . LEU A 1 112 ? 6.602 1.377 0.454 1.00 87.31 112 LEU A O 1
ATOM 866 N N . VAL A 1 113 ? 8.603 2.319 0.877 1.00 83.56 113 VAL A N 1
ATOM 867 C CA . VAL A 1 113 ? 9.366 1.116 0.552 1.00 83.56 113 VAL A CA 1
ATOM 868 C C . VAL A 1 113 ? 9.468 0.193 1.761 1.00 83.56 113 VAL A C 1
ATOM 870 O O . VAL A 1 113 ? 10.059 0.540 2.783 1.00 83.56 113 VAL A O 1
ATOM 873 N N . GLY A 1 114 ? 8.910 -1.011 1.648 1.00 86.88 114 GLY A N 1
ATOM 874 C CA . GLY A 1 114 ? 9.051 -2.040 2.675 1.00 86.88 114 GLY A CA 1
ATOM 875 C C . GLY A 1 114 ? 8.537 -1.604 4.054 1.00 86.88 114 GLY A C 1
ATOM 876 O O . GLY A 1 114 ? 7.417 -1.103 4.209 1.00 86.88 114 GLY A O 1
ATOM 877 N N . THR A 1 115 ? 9.369 -1.777 5.082 1.00 89.62 115 THR A N 1
ATOM 878 C CA . THR A 1 115 ? 9.019 -1.453 6.475 1.00 89.62 115 THR A CA 1
ATOM 879 C C . THR A 1 115 ? 8.917 0.047 6.761 1.00 89.62 115 THR A C 1
ATOM 881 O O . THR A 1 115 ? 8.457 0.412 7.844 1.00 89.62 115 THR A O 1
ATOM 884 N N . ASP A 1 116 ? 9.276 0.923 5.813 1.00 87.94 116 ASP A N 1
ATOM 885 C CA . ASP A 1 116 ? 9.078 2.381 5.912 1.00 87.94 116 ASP A CA 1
ATOM 886 C C . ASP A 1 116 ? 7.610 2.731 6.162 1.00 87.94 116 ASP A C 1
ATOM 888 O O . ASP A 1 116 ? 7.287 3.669 6.887 1.00 87.94 116 ASP A O 1
ATOM 892 N N . SER A 1 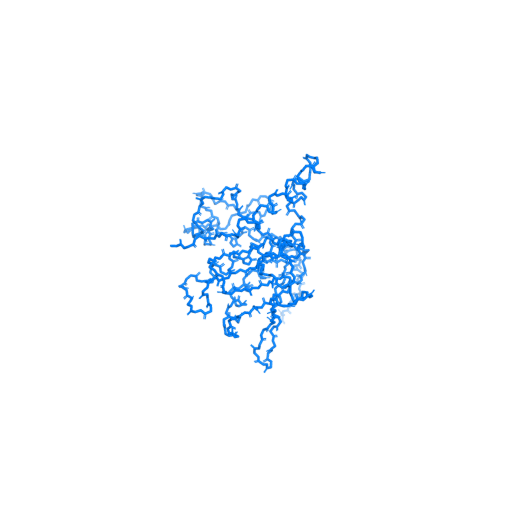117 ? 6.716 1.883 5.656 1.00 93.69 117 SER A N 1
ATOM 893 C CA . SER A 1 117 ? 5.282 1.906 5.929 1.00 93.69 117 SER A CA 1
ATOM 894 C C . SER A 1 117 ? 4.908 1.811 7.417 1.00 93.69 117 SER A C 1
ATOM 896 O O . SER A 1 117 ? 3.763 2.084 7.768 1.00 93.69 117 SER A O 1
ATOM 898 N N . THR A 1 118 ? 5.838 1.466 8.308 1.00 93.81 118 THR A N 1
ATOM 899 C CA . THR A 1 118 ? 5.633 1.397 9.767 1.00 93.81 118 THR A CA 1
ATOM 900 C C . THR A 1 118 ? 6.686 2.170 10.568 1.00 93.81 118 THR A C 1
ATOM 902 O O . THR A 1 118 ? 6.672 2.154 11.802 1.00 93.81 118 THR A O 1
ATOM 905 N N . ASP A 1 119 ? 7.593 2.870 9.882 1.00 89.50 119 ASP A N 1
ATOM 906 C CA . ASP A 1 119 ? 8.628 3.690 10.502 1.00 89.50 119 ASP A CA 1
ATOM 907 C C . ASP A 1 119 ? 8.032 5.044 10.905 1.00 89.50 119 ASP A C 1
ATOM 909 O O . ASP A 1 119 ? 7.812 5.924 10.076 1.00 89.50 119 ASP A O 1
ATOM 913 N N . ARG A 1 120 ? 7.781 5.231 12.205 1.00 89.75 120 ARG A N 1
ATOM 914 C CA . ARG A 1 120 ? 7.173 6.461 12.744 1.00 89.75 120 ARG A CA 1
ATOM 915 C C . ARG A 1 120 ? 8.029 7.716 12.561 1.00 89.75 120 ARG A C 1
ATOM 917 O O . ARG A 1 120 ? 7.548 8.809 12.848 1.00 89.75 120 ARG A O 1
ATOM 924 N N . THR A 1 121 ? 9.285 7.572 12.135 1.00 83.44 121 THR A N 1
ATOM 925 C CA . THR A 1 121 ? 10.133 8.716 11.779 1.00 83.44 121 THR A CA 1
ATOM 926 C C . THR A 1 121 ? 9.801 9.292 10.401 1.00 83.44 121 THR A C 1
ATOM 928 O O . THR A 1 121 ? 10.185 10.424 10.131 1.00 83.44 121 THR A O 1
ATOM 931 N N . ILE A 1 122 ? 9.050 8.558 9.570 1.00 80.06 122 ILE A N 1
ATOM 932 C CA . ILE A 1 122 ? 8.527 9.010 8.277 1.00 80.06 122 ILE A CA 1
ATOM 933 C C . ILE A 1 122 ? 7.088 9.510 8.461 1.00 80.06 122 ILE A C 1
ATOM 935 O O . ILE A 1 122 ? 6.240 8.820 9.028 1.00 80.06 122 ILE A O 1
ATOM 939 N N . GLY A 1 123 ? 6.799 10.703 7.958 1.00 80.19 123 GLY A N 1
ATOM 940 C CA . GLY A 1 123 ? 5.568 11.458 8.174 1.00 80.19 123 GLY A CA 1
ATOM 941 C C . GLY A 1 123 ? 5.460 12.052 9.579 1.00 80.19 123 GLY A C 1
ATOM 942 O O . GLY A 1 123 ? 4.352 12.365 10.021 1.00 80.19 123 GLY A O 1
ATOM 943 N N . ALA A 1 124 ? 6.566 12.187 10.319 1.00 76.88 124 ALA A N 1
ATOM 944 C CA . ALA A 1 124 ? 6.546 12.647 11.711 1.00 76.88 124 ALA A CA 1
ATOM 945 C C . ALA A 1 124 ? 6.014 14.086 11.853 1.00 76.88 124 ALA A C 1
ATOM 947 O O . ALA A 1 124 ? 5.462 14.437 12.897 1.00 76.88 124 ALA A O 1
ATOM 948 N N . GLY A 1 125 ? 6.106 14.893 10.789 1.00 74.19 125 GLY A N 1
ATOM 949 C CA . GLY A 1 125 ? 5.504 16.228 10.700 1.00 74.19 125 GLY A CA 1
ATOM 950 C C . GLY A 1 125 ? 3.967 16.271 10.729 1.00 74.19 125 GLY A C 1
ATOM 951 O O . GLY A 1 125 ? 3.398 17.361 10.743 1.00 74.19 125 GLY A O 1
ATOM 952 N N . GLY A 1 126 ? 3.281 15.121 10.758 1.00 79.56 126 GLY A N 1
ATOM 953 C CA . GLY A 1 126 ? 1.816 15.044 10.832 1.00 79.56 126 GLY A CA 1
ATOM 954 C C . GLY A 1 126 ? 1.105 15.159 9.480 1.00 79.56 126 GLY A C 1
ATOM 955 O O . GLY A 1 126 ? -0.107 15.370 9.445 1.00 79.56 126 GLY A O 1
ATOM 956 N N . GLY A 1 127 ? 1.841 15.015 8.374 1.00 87.38 127 GLY A N 1
ATOM 957 C CA . GLY A 1 127 ? 1.285 14.970 7.021 1.00 87.38 127 GLY A CA 1
ATOM 958 C C . GLY A 1 127 ? 0.369 13.756 6.777 1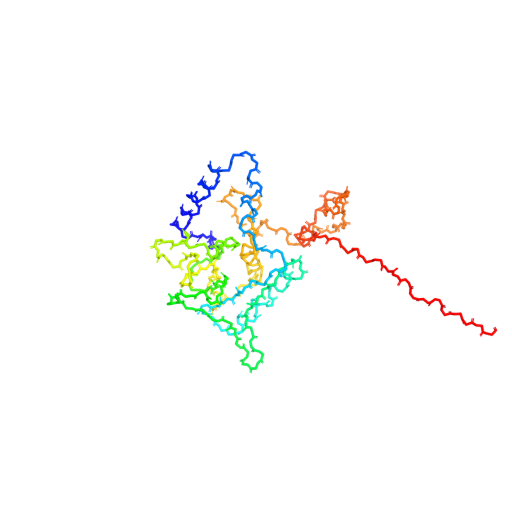.00 87.38 127 GLY A C 1
ATOM 959 O O . GLY A 1 127 ? 0.288 12.848 7.604 1.00 87.38 127 GLY A O 1
ATOM 960 N N . PRO A 1 128 ? -0.345 13.699 5.639 1.00 93.31 128 PRO A N 1
ATOM 961 C CA . PRO A 1 128 ? -1.293 12.619 5.333 1.00 93.31 128 PRO A CA 1
ATOM 962 C C . PRO A 1 128 ? -0.633 11.296 4.899 1.00 93.31 128 PRO A C 1
ATOM 964 O O . PRO A 1 128 ? -1.329 10.279 4.786 1.00 93.31 128 PRO A O 1
ATOM 967 N N . VAL A 1 129 ? 0.679 11.316 4.645 1.00 92.81 129 VAL A N 1
ATOM 968 C CA . VAL A 1 129 ? 1.508 10.207 4.148 1.00 92.81 129 VAL A CA 1
ATOM 969 C C . VAL A 1 129 ? 2.630 9.948 5.145 1.00 92.81 129 VAL A C 1
ATOM 971 O O . VAL A 1 129 ? 3.201 10.893 5.685 1.00 92.81 129 VAL A O 1
ATOM 974 N N . GLY A 1 130 ? 2.935 8.679 5.407 1.00 92.25 130 GLY A N 1
ATOM 975 C CA . GLY A 1 130 ? 3.986 8.313 6.347 1.00 92.25 130 GLY A CA 1
ATOM 976 C C . GLY A 1 130 ? 3.792 6.962 7.018 1.00 92.25 130 GLY A C 1
ATOM 977 O O . GLY A 1 130 ? 2.873 6.195 6.713 1.00 92.25 130 GLY A O 1
ATOM 978 N N . GLY A 1 131 ? 4.690 6.674 7.954 1.00 93.81 131 GLY A N 1
ATOM 979 C CA . GLY A 1 131 ? 4.746 5.414 8.677 1.00 93.81 131 GLY A CA 1
ATOM 980 C C . GLY A 1 131 ? 3.851 5.357 9.912 1.00 93.81 131 GLY A C 1
ATOM 981 O O . GLY A 1 131 ? 3.911 4.360 10.620 1.00 93.81 131 GLY A O 1
ATOM 982 N N . ASN A 1 132 ? 3.030 6.373 10.214 1.00 96.12 132 ASN A N 1
ATOM 983 C CA . ASN A 1 132 ? 2.107 6.331 11.358 1.00 96.12 132 ASN A CA 1
ATOM 984 C C . ASN A 1 132 ? 0.756 5.662 11.014 1.00 96.12 132 ASN A C 1
ATOM 986 O O . ASN A 1 132 ? 0.360 5.633 9.848 1.00 96.12 132 ASN A O 1
ATOM 990 N N . PRO A 1 133 ? 0.004 5.145 12.012 1.00 96.19 133 PRO A N 1
ATOM 991 C CA . PRO A 1 133 ? -1.212 4.361 11.767 1.00 96.19 133 PRO A CA 1
ATOM 992 C C . PRO A 1 133 ? -2.322 5.046 10.961 1.00 96.19 133 PRO A C 1
ATOM 994 O O . PRO A 1 133 ? -2.975 4.382 10.166 1.00 96.19 133 PRO A O 1
ATOM 997 N N . GLY A 1 134 ? -2.513 6.355 11.140 1.00 95.75 134 GLY A N 1
ATOM 998 C CA . GLY A 1 134 ? -3.498 7.159 1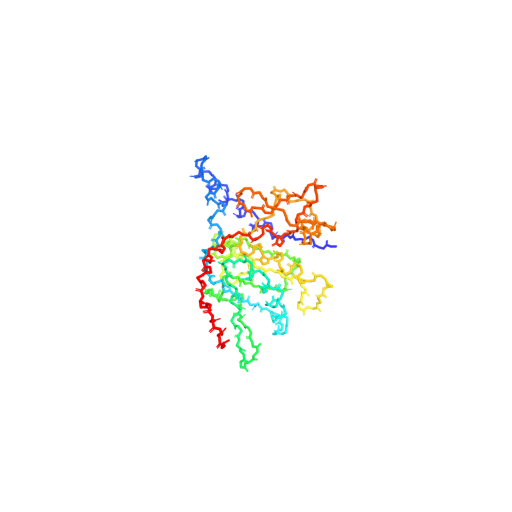0.406 1.00 95.75 134 GLY A CA 1
ATOM 999 C C . GLY A 1 134 ? -2.965 7.789 9.113 1.00 95.75 134 GLY A C 1
ATOM 1000 O O . GLY A 1 134 ? -3.610 8.680 8.560 1.00 95.75 134 GLY A O 1
ATOM 1001 N N . GLN A 1 135 ? -1.788 7.374 8.639 1.00 96.81 135 GLN A N 1
ATOM 1002 C CA . GLN A 1 135 ? -1.154 7.910 7.432 1.00 96.81 135 GLN A CA 1
ATOM 1003 C C . GLN A 1 135 ? -1.134 6.884 6.304 1.00 96.81 135 GLN A C 1
ATOM 1005 O O . GLN A 1 135 ? -0.995 5.685 6.537 1.00 96.81 135 GLN A O 1
ATOM 1010 N N . ARG A 1 136 ? -1.222 7.364 5.065 1.00 97.06 136 ARG A N 1
ATOM 1011 C CA . ARG A 1 136 ? -1.139 6.527 3.863 1.00 97.06 136 ARG A CA 1
ATOM 1012 C C . ARG A 1 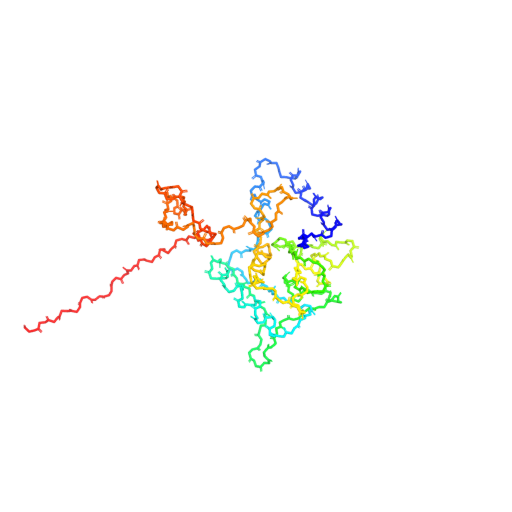136 ? 0.292 6.052 3.693 1.00 97.06 136 ARG A C 1
ATOM 1014 O O . ARG A 1 136 ? 1.217 6.862 3.764 1.00 97.06 136 ARG A O 1
ATOM 1021 N N . SER A 1 137 ? 0.468 4.762 3.447 1.00 96.56 137 SER A N 1
ATOM 1022 C CA . SER A 1 137 ? 1.764 4.223 3.030 1.00 96.56 137 SER A CA 1
ATOM 1023 C C . SER A 1 137 ? 1.781 3.799 1.568 1.00 96.56 137 SER A C 1
ATOM 1025 O O . SER A 1 137 ? 2.866 3.616 1.034 1.00 96.56 137 SER A O 1
ATOM 1027 N N . LEU A 1 138 ? 0.621 3.698 0.914 1.00 96.81 138 LEU A N 1
ATOM 1028 C CA . LEU A 1 138 ? 0.488 3.425 -0.514 1.00 96.81 138 LEU A CA 1
ATOM 1029 C C . LEU A 1 138 ? -0.745 4.156 -1.055 1.00 96.81 138 LEU A C 1
ATOM 1031 O O . LEU A 1 138 ? -1.802 4.114 -0.426 1.00 96.81 138 LEU A O 1
ATOM 1035 N N . ASN A 1 139 ? -0.637 4.804 -2.214 1.00 95.69 139 ASN A N 1
ATOM 1036 C CA . ASN A 1 139 ? -1.766 5.430 -2.895 1.00 95.69 139 ASN A CA 1
ATOM 1037 C C . ASN A 1 139 ? -1.890 4.951 -4.342 1.00 95.69 139 ASN A C 1
ATOM 1039 O O . ASN A 1 139 ? -0.920 4.952 -5.092 1.00 95.69 139 ASN A O 1
ATOM 1043 N N . LEU A 1 140 ? -3.113 4.599 -4.736 1.00 92.69 140 LEU A N 1
ATOM 1044 C CA . LEU A 1 140 ? -3.483 4.231 -6.099 1.00 92.69 140 LEU A CA 1
ATOM 1045 C C . LEU A 1 140 ? -4.481 5.255 -6.648 1.00 92.69 140 LEU A C 1
ATOM 1047 O O . LEU A 1 140 ? -5.681 4.994 -6.767 1.00 92.69 140 LEU A O 1
ATOM 1051 N N . GLY A 1 141 ? -3.994 6.468 -6.903 1.00 88.44 141 GLY A N 1
ATOM 1052 C CA . GLY A 1 141 ? -4.836 7.636 -7.127 1.00 88.44 141 GLY A CA 1
ATOM 1053 C C . GLY A 1 141 ? -5.913 7.422 -8.186 1.00 88.44 141 GLY A C 1
ATOM 1054 O O . GLY A 1 141 ? -5.654 6.945 -9.290 1.00 88.44 141 GLY A O 1
ATOM 1055 N N . ARG A 1 142 ? -7.143 7.832 -7.854 1.00 84.00 142 ARG A N 1
ATOM 1056 C CA . ARG A 1 142 ? -8.333 7.786 -8.728 1.00 84.00 142 ARG A CA 1
ATOM 1057 C C . ARG A 1 142 ? -8.854 6.388 -9.087 1.00 84.00 142 ARG A C 1
ATOM 1059 O O . ARG A 1 142 ? -9.861 6.321 -9.793 1.00 84.00 142 ARG A O 1
ATOM 1066 N N . TYR A 1 143 ? -8.281 5.289 -8.587 1.00 90.94 143 TYR A N 1
ATOM 1067 C CA . TYR A 1 143 ? -8.778 3.936 -8.910 1.00 90.94 143 TYR A CA 1
ATOM 1068 C C . TYR A 1 143 ? -10.167 3.634 -8.340 1.00 90.94 143 TYR A C 1
ATOM 1070 O O . TYR A 1 143 ? -10.890 2.827 -8.920 1.00 90.94 143 TYR A O 1
ATOM 1078 N N . ALA A 1 144 ? -10.590 4.354 -7.297 1.00 89.12 144 ALA A N 1
ATOM 1079 C CA . ALA A 1 144 ? -11.975 4.348 -6.822 1.00 89.12 144 ALA A CA 1
ATOM 1080 C C . ALA A 1 144 ? -12.981 4.939 -7.833 1.00 89.12 144 ALA A C 1
ATOM 1082 O O . ALA A 1 144 ? -14.183 4.742 -7.686 1.00 89.12 144 ALA A O 1
ATOM 1083 N N . VAL A 1 145 ? -12.512 5.670 -8.851 1.00 87.31 145 VAL A N 1
ATOM 1084 C CA . VAL A 1 145 ? -13.357 6.346 -9.850 1.00 87.31 145 VAL A CA 1
ATOM 1085 C C . VAL A 1 145 ? -13.175 5.746 -11.241 1.00 87.31 145 VAL A C 1
ATOM 1087 O O . VAL A 1 145 ? -14.150 5.549 -11.961 1.00 87.31 145 VAL A O 1
ATOM 1090 N N . ASN A 1 146 ? -11.934 5.481 -11.651 1.00 86.19 146 ASN A N 1
ATOM 1091 C CA . ASN A 1 146 ? -11.633 4.936 -12.967 1.00 86.19 146 ASN A CA 1
ATOM 1092 C C . ASN A 1 146 ? -10.360 4.090 -12.938 1.00 86.19 146 ASN A C 1
ATOM 1094 O O . ASN A 1 146 ? -9.335 4.515 -12.407 1.00 86.19 146 ASN A O 1
ATOM 1098 N N . ARG A 1 147 ? -10.414 2.932 -13.597 1.00 85.19 147 ARG A N 1
ATOM 1099 C CA . ARG A 1 147 ? -9.280 2.025 -13.765 1.00 85.19 147 ARG A CA 1
ATOM 1100 C C . ARG A 1 147 ? -8.859 1.990 -15.238 1.00 85.19 147 ARG A C 1
ATOM 1102 O O . ARG A 1 147 ? -9.636 1.520 -16.069 1.00 85.19 147 ARG A O 1
ATOM 1109 N N . PRO A 1 148 ? -7.669 2.502 -15.596 1.00 81.50 148 PRO A N 1
ATOM 1110 C CA . PRO A 1 148 ? -7.167 2.431 -16.969 1.00 81.50 148 PRO A CA 1
ATOM 1111 C C . PRO A 1 148 ? -6.826 0.987 -17.364 1.00 81.50 148 PRO A C 1
ATOM 1113 O O . PRO A 1 148 ? -6.624 0.144 -16.504 1.00 81.50 148 PRO A O 1
ATOM 1116 N N . ALA A 1 149 ? -6.691 0.690 -18.660 1.00 75.69 149 ALA A N 1
ATOM 1117 C CA . ALA A 1 149 ? -6.482 -0.680 -19.158 1.00 75.69 149 ALA A CA 1
ATOM 1118 C C . ALA A 1 149 ? -5.264 -1.425 -18.562 1.00 75.69 149 ALA A C 1
ATOM 1120 O O . ALA A 1 149 ? -5.254 -2.650 -18.555 1.00 75.69 149 ALA A O 1
ATOM 1121 N N . GLN A 1 150 ? -4.257 -0.707 -18.053 1.00 76.50 150 GLN A N 1
ATOM 1122 C CA . GLN A 1 150 ? -3.029 -1.272 -17.471 1.00 76.50 150 GLN A CA 1
ATOM 1123 C C . GLN A 1 150 ? -2.959 -1.145 -15.938 1.00 76.50 150 GLN A C 1
ATOM 1125 O O . GLN A 1 150 ? -1.889 -1.299 -15.354 1.00 76.50 150 GLN A O 1
ATOM 1130 N N . TRP A 1 151 ? -4.088 -0.871 -15.273 1.00 83.25 151 TRP A N 1
ATOM 1131 C CA . TRP A 1 151 ? -4.132 -0.576 -13.835 1.00 83.25 151 TRP A CA 1
ATOM 1132 C C . TRP A 1 151 ? -3.485 -1.664 -12.961 1.00 83.25 151 TRP A C 1
ATOM 1134 O O . TRP A 1 151 ? -2.816 -1.351 -11.981 1.00 83.25 151 TRP A O 1
ATOM 1144 N N . GLU A 1 152 ? -3.616 -2.940 -13.334 1.00 86.12 152 GLU A N 1
ATOM 1145 C CA . GLU A 1 152 ? -3.024 -4.054 -12.586 1.00 86.12 152 GLU A CA 1
ATOM 1146 C C . GLU A 1 152 ? -1.490 -4.002 -12.551 1.00 86.12 152 GLU A C 1
ATOM 1148 O O . GLU A 1 152 ? -0.881 -4.413 -11.565 1.00 86.12 152 GLU A O 1
ATOM 1153 N N . GLY A 1 153 ? -0.858 -3.502 -13.621 1.00 78.56 153 GLY A N 1
ATOM 1154 C CA . GLY A 1 153 ? 0.593 -3.329 -13.691 1.00 78.56 153 GLY A CA 1
ATOM 1155 C C . GLY A 1 153 ? 1.079 -2.305 -12.672 1.00 78.56 153 GLY A C 1
ATOM 1156 O O . GLY A 1 153 ? 1.996 -2.595 -11.908 1.00 78.56 153 GLY A O 1
ATOM 1157 N N . THR A 1 154 ? 0.397 -1.161 -12.593 1.00 80.94 154 THR A N 1
ATOM 1158 C CA . THR A 1 154 ? 0.657 -0.128 -11.582 1.00 80.94 154 THR A CA 1
ATOM 1159 C C . THR A 1 154 ? 0.419 -0.658 -10.170 1.00 80.94 154 THR A C 1
ATOM 1161 O O . THR A 1 154 ? 1.261 -0.466 -9.303 1.00 80.94 154 THR A O 1
ATOM 1164 N N . VAL A 1 155 ? -0.667 -1.405 -9.928 1.00 90.31 155 VAL A N 1
ATOM 1165 C CA . VAL A 1 155 ? -0.885 -2.045 -8.617 1.00 90.31 155 VAL A CA 1
ATOM 1166 C C . VAL A 1 155 ? 0.293 -2.939 -8.250 1.00 90.31 155 VAL A C 1
ATOM 1168 O O . VAL A 1 155 ? 0.825 -2.829 -7.149 1.00 90.31 155 VAL A O 1
ATOM 1171 N N . ARG A 1 156 ? 0.732 -3.814 -9.160 1.00 86.19 156 ARG A N 1
ATOM 1172 C CA . ARG A 1 156 ? 1.868 -4.697 -8.880 1.00 86.19 156 ARG A CA 1
ATOM 1173 C C . ARG A 1 156 ? 3.147 -3.916 -8.605 1.00 86.19 156 ARG A C 1
ATOM 1175 O O . ARG A 1 156 ? 3.861 -4.270 -7.675 1.00 86.19 156 ARG A O 1
ATOM 1182 N N . HIS A 1 157 ? 3.415 -2.875 -9.386 1.00 78.75 157 HIS A N 1
ATOM 1183 C CA . HIS A 1 157 ? 4.564 -1.993 -9.204 1.00 78.75 157 HIS A CA 1
ATOM 1184 C C . HIS A 1 157 ? 4.585 -1.380 -7.795 1.00 78.75 157 HIS A C 1
ATOM 1186 O O . HIS A 1 157 ? 5.540 -1.583 -7.044 1.00 78.75 157 HIS A O 1
ATOM 1192 N N . GLU A 1 158 ? 3.490 -0.746 -7.379 1.00 85.19 158 GLU A N 1
ATOM 1193 C CA . GLU A 1 158 ? 3.414 -0.106 -6.062 1.00 85.19 158 GLU A CA 1
ATOM 1194 C C . GLU A 1 158 ? 3.491 -1.119 -4.914 1.00 85.19 158 GLU A C 1
ATOM 1196 O O . GLU A 1 158 ? 4.130 -0.880 -3.889 1.00 85.19 158 GLU A O 1
ATOM 1201 N N . PHE A 1 159 ? 2.902 -2.305 -5.080 1.00 91.50 159 PHE A N 1
ATOM 1202 C CA . PHE A 1 159 ? 3.030 -3.365 -4.082 1.00 91.50 159 PHE A CA 1
ATOM 1203 C C . PHE A 1 159 ? 4.441 -3.967 -4.030 1.00 91.50 159 PHE A C 1
ATOM 1205 O O . PHE A 1 159 ? 4.879 -4.365 -2.952 1.00 91.50 159 PHE A O 1
ATOM 1212 N N . LEU A 1 160 ? 5.193 -4.001 -5.134 1.00 84.19 160 LEU A N 1
ATOM 1213 C CA . LEU A 1 160 ? 6.610 -4.374 -5.097 1.00 84.19 160 LEU A CA 1
ATOM 1214 C C . LEU A 1 160 ? 7.412 -3.356 -4.275 1.00 84.19 160 LEU A C 1
ATOM 1216 O O . LEU A 1 160 ? 8.212 -3.761 -3.427 1.00 84.19 160 LEU A O 1
ATOM 1220 N N . HIS A 1 161 ? 7.146 -2.057 -4.423 1.00 82.88 161 HIS A N 1
ATOM 1221 C CA . HIS A 1 161 ? 7.714 -1.045 -3.529 1.00 82.88 161 HIS A CA 1
ATOM 1222 C C . HIS A 1 161 ? 7.346 -1.304 -2.068 1.00 82.88 161 HIS A C 1
ATOM 1224 O O . HIS A 1 161 ? 8.238 -1.405 -1.222 1.00 82.88 161 HIS A O 1
ATOM 1230 N N . ALA A 1 162 ? 6.068 -1.540 -1.770 1.00 89.69 162 ALA A N 1
ATOM 1231 C CA . ALA A 1 162 ? 5.607 -1.863 -0.420 1.00 89.69 162 ALA A CA 1
ATOM 1232 C C . ALA A 1 162 ? 6.281 -3.108 0.188 1.00 89.69 162 ALA A C 1
ATOM 1234 O O . ALA A 1 162 ? 6.367 -3.233 1.410 1.00 89.69 162 ALA A O 1
ATOM 1235 N N . LEU A 1 163 ? 6.789 -4.024 -0.643 1.00 85.19 163 LEU A N 1
ATOM 1236 C CA . LEU A 1 163 ? 7.534 -5.208 -0.208 1.00 85.19 163 LEU A CA 1
ATOM 1237 C C . LEU A 1 163 ? 9.052 -4.997 -0.083 1.00 85.19 163 LEU A C 1
ATOM 1239 O O . LEU A 1 163 ? 9.750 -5.898 0.385 1.00 85.19 163 LEU A O 1
ATOM 1243 N N . GLY A 1 164 ? 9.565 -3.818 -0.432 1.00 76.75 164 GLY A N 1
ATOM 1244 C CA . GLY A 1 164 ? 10.973 -3.450 -0.260 1.00 76.75 164 GLY A CA 1
ATOM 1245 C C . GLY A 1 164 ? 11.788 -3.407 -1.555 1.00 76.75 164 GLY A C 1
ATOM 1246 O O . GLY A 1 164 ? 13.015 -3.323 -1.495 1.00 76.75 164 GLY A O 1
ATOM 1247 N N . PHE A 1 165 ? 11.150 -3.486 -2.726 1.00 69.19 165 PHE A N 1
ATOM 1248 C CA . PHE A 1 165 ? 11.850 -3.308 -3.996 1.00 69.19 165 PHE A CA 1
ATOM 1249 C C . PHE A 1 165 ? 12.060 -1.817 -4.257 1.00 69.19 165 PHE A C 1
ATOM 1251 O O . PHE A 1 165 ? 11.119 -1.033 -4.231 1.00 69.19 165 PHE A O 1
ATOM 1258 N N . HIS A 1 166 ? 13.300 -1.417 -4.518 1.00 63.97 166 HIS A N 1
ATOM 1259 C CA . HIS A 1 166 ? 13.617 -0.068 -4.982 1.00 63.97 166 HIS A CA 1
ATOM 1260 C C . HIS A 1 166 ? 13.655 -0.033 -6.515 1.00 63.97 166 HIS A C 1
ATOM 1262 O O . HIS A 1 166 ? 13.910 -1.058 -7.152 1.00 63.97 166 HIS A O 1
ATOM 1268 N N . HIS A 1 167 ? 13.488 1.154 -7.103 1.00 49.59 167 HIS A N 1
ATOM 1269 C CA . HIS A 1 167 ? 13.828 1.386 -8.508 1.00 49.59 167 HIS A CA 1
ATOM 1270 C C . HIS A 1 167 ? 15.268 0.930 -8.799 1.00 49.59 167 HIS A C 1
ATOM 1272 O O . HIS A 1 167 ? 16.195 1.258 -8.053 1.00 49.59 167 HIS A O 1
ATOM 1278 N N . SER A 1 168 ? 15.479 0.196 -9.901 1.00 36.00 168 SER A N 1
ATOM 1279 C CA . SER A 1 168 ? 16.808 -0.286 -10.318 1.00 36.00 168 SER A CA 1
ATOM 1280 C C . SER A 1 168 ? 17.774 0.845 -10.696 1.00 36.00 168 SER A C 1
ATOM 1282 O O . SER A 1 168 ? 18.981 0.623 -10.766 1.00 36.00 168 SER A O 1
ATOM 1284 N N . HIS A 1 169 ? 17.270 2.069 -10.877 1.00 32.91 169 HIS A N 1
ATOM 1285 C CA . HIS A 1 169 ? 18.075 3.282 -10.883 1.00 32.91 169 HIS A CA 1
ATOM 1286 C C . HIS A 1 169 ? 17.697 4.177 -9.702 1.00 32.91 169 HIS A C 1
ATOM 1288 O O . HIS A 1 169 ? 16.608 4.735 -9.641 1.00 32.91 169 HIS A O 1
ATOM 1294 N N . GLN A 1 170 ? 18.661 4.416 -8.817 1.00 36.31 170 GLN A N 1
ATOM 1295 C CA . GLN A 1 170 ? 18.657 5.523 -7.855 1.00 36.31 170 GLN A CA 1
ATOM 1296 C C . GLN A 1 170 ? 18.833 6.896 -8.554 1.00 36.31 170 GLN A C 1
ATOM 1298 O O . GLN A 1 170 ? 19.611 7.732 -8.110 1.00 36.31 170 GLN A O 1
ATOM 1303 N N . ASN A 1 171 ? 18.148 7.140 -9.677 1.00 32.34 171 ASN A N 1
ATOM 1304 C CA . ASN A 1 171 ? 18.117 8.442 -10.350 1.00 32.34 171 ASN A CA 1
ATOM 1305 C C . ASN A 1 171 ? 16.700 8.724 -10.879 1.0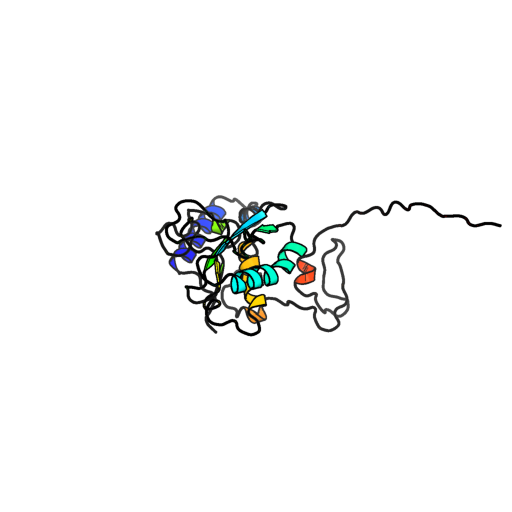0 32.34 171 ASN A C 1
ATOM 1307 O O . ASN A 1 171 ? 16.314 8.270 -11.952 1.00 32.34 171 ASN A O 1
ATOM 1311 N N . MET A 1 172 ? 15.949 9.491 -10.085 1.00 33.38 172 MET A N 1
ATOM 1312 C CA . MET A 1 172 ? 14.536 9.890 -10.208 1.00 33.38 172 MET A CA 1
ATOM 1313 C C . MET A 1 172 ? 14.195 10.735 -11.459 1.00 33.38 172 MET A C 1
ATOM 1315 O O . MET A 1 172 ? 13.807 11.896 -11.319 1.00 33.38 172 MET A O 1
ATOM 1319 N N . ARG A 1 173 ? 14.369 10.229 -12.691 1.00 32.19 173 ARG A N 1
ATOM 1320 C CA . ARG A 1 173 ? 14.037 11.001 -13.918 1.00 32.19 173 ARG A CA 1
ATOM 1321 C C . ARG A 1 173 ? 13.444 10.206 -15.102 1.00 32.19 173 ARG A C 1
ATOM 1323 O O . ARG A 1 173 ? 13.456 10.732 -16.213 1.00 32.19 173 ARG A O 1
ATOM 1330 N N . GLY A 1 174 ? 12.946 8.984 -14.905 1.00 32.88 174 GLY A N 1
ATOM 1331 C CA . GLY A 1 174 ? 12.322 8.162 -15.960 1.00 32.88 174 GLY A CA 1
ATOM 1332 C C . GLY A 1 174 ? 10.792 8.068 -15.861 1.00 32.88 174 GLY A C 1
ATOM 1333 O O . GLY A 1 174 ? 10.210 8.448 -14.848 1.00 32.88 174 GLY A O 1
ATOM 1334 N N . THR A 1 175 ? 10.135 7.638 -16.946 1.00 36.34 175 THR A N 1
ATOM 1335 C CA . THR A 1 175 ? 8.695 7.329 -16.996 1.00 36.34 175 THR A CA 1
ATOM 1336 C C . THR A 1 175 ? 8.456 5.841 -16.721 1.00 36.34 175 THR A C 1
ATOM 1338 O O . THR A 1 175 ? 8.912 4.996 -17.485 1.00 36.34 175 THR A O 1
ATOM 1341 N N . CYS A 1 176 ? 7.688 5.556 -15.663 1.00 46.00 176 CYS A N 1
ATOM 1342 C CA . CYS A 1 176 ? 7.422 4.248 -15.034 1.00 46.00 176 CYS A CA 1
ATOM 1343 C C . CYS A 1 176 ? 7.037 3.086 -15.982 1.00 46.00 176 CYS A C 1
ATOM 1345 O O . CYS A 1 176 ? 7.416 1.936 -15.764 1.00 46.00 176 CYS A O 1
ATOM 1347 N N . GLU A 1 177 ? 6.338 3.357 -17.080 1.00 39.22 177 GLU A N 1
ATOM 1348 C CA . GLU A 1 177 ? 5.873 2.327 -18.024 1.00 39.22 177 GLU A CA 1
ATOM 1349 C C . GLU A 1 177 ? 6.976 1.688 -18.887 1.00 39.22 177 GLU A C 1
ATOM 1351 O O . GLU A 1 177 ? 6.782 0.586 -19.400 1.00 39.22 177 GLU A O 1
ATOM 1356 N N . ASP A 1 178 ? 8.159 2.306 -18.958 1.00 37.66 178 ASP A N 1
ATOM 1357 C CA . ASP A 1 178 ? 9.322 1.776 -19.682 1.00 37.66 178 ASP A CA 1
ATOM 1358 C C . ASP A 1 178 ? 10.372 1.121 -18.755 1.00 37.66 178 ASP A C 1
ATOM 1360 O O . ASP A 1 178 ? 11.402 0.622 -19.220 1.00 37.66 178 ASP A O 1
ATOM 1364 N N . GLU A 1 179 ? 10.151 1.122 -17.434 1.00 44.06 179 GLU A N 1
ATOM 1365 C CA . GLU A 1 179 ? 11.197 0.816 -16.440 1.00 44.06 179 GLU A CA 1
ATOM 1366 C C . GLU A 1 179 ? 11.274 -0.658 -16.036 1.00 44.06 179 GLU A C 1
ATOM 1368 O O . GLU A 1 179 ? 12.315 -1.131 -15.571 1.00 44.06 179 GLU A O 1
ATOM 1373 N N . PHE A 1 180 ? 10.205 -1.414 -16.275 1.00 43.94 180 PHE A N 1
ATOM 1374 C CA . PHE A 1 180 ? 10.157 -2.844 -16.017 1.00 43.94 180 PHE A CA 1
ATOM 1375 C C . PHE A 1 180 ? 9.818 -3.591 -17.293 1.00 43.94 180 PHE A C 1
ATOM 1377 O O . PHE A 1 180 ? 8.722 -3.473 -17.840 1.00 43.94 180 PHE A O 1
ATOM 1384 N N . ARG A 1 181 ? 10.749 -4.431 -17.757 1.00 53.22 181 ARG A N 1
ATOM 1385 C CA . ARG A 1 181 ? 10.417 -5.399 -18.797 1.00 53.22 181 ARG A CA 1
ATOM 1386 C C . ARG A 1 181 ? 9.664 -6.557 -18.150 1.00 53.22 181 ARG A C 1
ATOM 1388 O O . ARG A 1 181 ? 10.280 -7.490 -17.638 1.00 53.22 181 ARG A O 1
ATOM 1395 N N . TRP A 1 182 ? 8.340 -6.447 -18.139 1.00 53.22 182 TRP A N 1
ATOM 1396 C CA . TRP A 1 182 ? 7.441 -7.449 -17.573 1.00 53.22 182 TRP A CA 1
ATOM 1397 C C . TRP A 1 182 ? 7.578 -8.784 -18.300 1.00 53.22 182 TRP A C 1
ATOM 1399 O O . TRP A 1 182 ? 7.861 -9.797 -17.668 1.00 53.22 182 TRP A O 1
ATOM 1409 N N . ASP A 1 183 ? 7.494 -8.749 -19.626 1.00 58.06 183 ASP A N 1
ATOM 1410 C CA . ASP A 1 183 ? 7.571 -9.933 -20.474 1.00 58.06 183 ASP A CA 1
ATOM 1411 C C . ASP A 1 183 ? 9.000 -10.283 -20.892 1.00 58.06 183 ASP A C 1
ATOM 1413 O O . ASP A 1 183 ? 9.923 -9.465 -20.884 1.00 58.06 183 ASP A O 1
ATOM 1417 N N . ASP A 1 184 ? 9.189 -11.529 -21.303 1.00 61.25 184 ASP A N 1
ATOM 1418 C CA . ASP A 1 184 ? 10.403 -11.926 -21.995 1.00 61.25 184 ASP A CA 1
ATOM 1419 C C . ASP A 1 184 ? 10.566 -11.159 -23.311 1.00 61.25 184 ASP A C 1
ATOM 1421 O O . ASP A 1 184 ? 9.601 -10.861 -24.018 1.00 61.25 184 ASP A O 1
ATOM 1425 N N . GLU A 1 185 ? 11.813 -10.866 -23.681 1.00 67.81 185 GLU A N 1
ATOM 1426 C CA . GLU A 1 185 ? 12.092 -10.383 -25.028 1.00 67.81 185 GLU A CA 1
ATOM 1427 C C . GLU A 1 185 ? 11.636 -11.430 -26.053 1.00 67.81 185 GLU A C 1
ATOM 1429 O O . GLU A 1 185 ? 11.851 -12.626 -25.859 1.00 67.81 185 GLU A O 1
ATOM 1434 N N . ALA A 1 186 ? 10.977 -11.003 -27.132 1.00 71.50 186 ALA A N 1
ATOM 1435 C CA . ALA A 1 186 ? 10.320 -11.922 -28.057 1.00 71.50 186 ALA A CA 1
ATOM 1436 C C . ALA A 1 186 ? 11.278 -13.025 -28.556 1.00 71.50 186 ALA A C 1
ATOM 1438 O O . ALA A 1 186 ? 12.293 -12.769 -29.209 1.00 71.50 186 ALA A O 1
ATOM 1439 N N . GLY A 1 187 ? 10.939 -14.278 -28.242 1.00 74.75 187 GLY A N 1
ATOM 1440 C CA . GLY A 1 187 ? 11.739 -15.452 -28.594 1.00 74.75 187 GLY A CA 1
ATOM 1441 C C . GLY A 1 187 ? 12.913 -15.757 -27.658 1.00 74.75 187 GLY A C 1
ATOM 1442 O O . GLY A 1 187 ? 13.722 -16.616 -28.009 1.00 74.75 187 GLY A O 1
ATOM 1443 N N . TYR A 1 188 ? 13.021 -15.086 -26.508 1.00 75.62 188 TYR A N 1
ATOM 1444 C CA . TYR A 1 188 ? 13.961 -15.430 -25.441 1.00 75.62 188 TYR A CA 1
ATOM 1445 C C . TYR A 1 188 ? 13.847 -16.908 -25.060 1.00 75.62 188 TYR A C 1
ATOM 1447 O O . TYR A 1 188 ? 12.751 -17.459 -24.927 1.00 75.62 188 TYR A O 1
ATOM 1455 N N . VAL A 1 189 ? 15.001 -17.545 -24.869 1.00 78.06 189 VAL A N 1
ATOM 1456 C CA . VAL A 1 189 ? 15.090 -18.914 -24.361 1.00 78.06 189 VAL A CA 1
ATOM 1457 C C . VAL A 1 189 ? 15.575 -18.865 -22.909 1.00 78.06 189 VAL A C 1
ATOM 1459 O O . VAL A 1 189 ? 16.668 -18.341 -22.673 1.00 78.06 189 VAL A O 1
ATOM 1462 N N . PRO A 1 190 ? 14.830 -19.434 -21.939 1.00 76.56 190 PRO A N 1
ATOM 1463 C CA . PRO A 1 190 ? 15.203 -19.413 -20.527 1.00 76.56 190 PRO A CA 1
ATOM 1464 C C . PRO A 1 190 ? 16.625 -19.941 -20.306 1.00 76.56 190 PRO A C 1
ATOM 1466 O O . PRO A 1 190 ? 16.899 -21.130 -20.466 1.00 76.56 190 PRO A O 1
ATOM 1469 N N . THR A 1 191 ? 17.536 -19.038 -19.946 1.00 70.69 191 THR A N 1
ATOM 1470 C CA . THR A 1 191 ? 18.973 -19.310 -19.823 1.00 70.69 191 THR A CA 1
ATOM 1471 C C . THR A 1 191 ? 19.432 -18.898 -18.437 1.00 70.69 191 THR A C 1
ATOM 1473 O O . THR A 1 191 ? 19.109 -17.800 -17.992 1.00 70.69 191 THR A O 1
ATOM 1476 N N . ARG A 1 192 ? 20.169 -19.772 -17.741 1.00 65.94 192 ARG A N 1
ATOM 1477 C CA . ARG A 1 192 ? 20.648 -19.523 -16.376 1.00 65.94 192 ARG A CA 1
ATOM 1478 C C . ARG A 1 192 ? 22.170 -19.530 -16.288 1.00 65.94 192 ARG A C 1
ATOM 1480 O O . ARG A 1 192 ? 22.817 -20.297 -16.998 1.00 65.94 192 ARG A O 1
ATOM 1487 N N . ASP A 1 193 ? 22.729 -18.710 -15.404 1.00 64.75 193 ASP A N 1
ATOM 1488 C CA . ASP A 1 193 ? 24.149 -18.749 -15.061 1.00 64.75 193 ASP A CA 1
ATOM 1489 C C . ASP A 1 193 ? 24.478 -19.887 -14.071 1.00 64.75 193 ASP A C 1
ATOM 1491 O O . ASP A 1 193 ? 23.612 -20.658 -13.644 1.00 64.75 193 ASP A O 1
ATOM 1495 N N . ALA A 1 194 ? 25.752 -19.983 -13.681 1.00 53.66 194 ALA A N 1
ATOM 1496 C CA . ALA A 1 194 ? 26.235 -20.989 -12.733 1.00 53.66 194 ALA A CA 1
ATOM 1497 C C . ALA A 1 194 ? 25.594 -20.892 -11.331 1.00 53.66 194 ALA A C 1
ATOM 1499 O O . ALA A 1 194 ? 25.627 -21.866 -10.581 1.00 53.66 194 ALA A O 1
ATOM 1500 N N . ASN A 1 195 ? 24.995 -19.749 -10.990 1.00 44.03 195 ASN A N 1
ATOM 1501 C CA . ASN A 1 195 ? 24.302 -19.496 -9.728 1.00 44.03 195 ASN A CA 1
ATOM 1502 C C . ASN A 1 195 ? 22.781 -19.711 -9.845 1.00 44.03 195 ASN A C 1
ATOM 1504 O O . ASN A 1 195 ? 22.042 -19.475 -8.890 1.00 44.03 195 ASN A O 1
ATOM 1508 N N . GLY A 1 196 ? 22.297 -20.168 -11.005 1.00 49.97 196 GLY A N 1
ATOM 1509 C CA . GLY A 1 196 ? 20.877 -20.380 -11.269 1.00 49.97 196 GLY A CA 1
ATOM 1510 C C . GLY A 1 196 ? 20.112 -19.102 -11.616 1.00 49.97 196 GLY A C 1
ATOM 1511 O O . GLY A 1 196 ? 18.881 -19.161 -11.654 1.00 49.97 196 GLY A O 1
ATOM 1512 N N . VAL A 1 197 ? 20.820 -17.997 -11.883 1.00 50.03 197 VAL A N 1
ATOM 1513 C CA . VAL A 1 197 ? 20.264 -16.687 -12.243 1.00 50.03 197 VAL A CA 1
ATOM 1514 C C . VAL A 1 197 ? 19.836 -16.674 -13.684 1.00 50.03 197 VAL A C 1
ATOM 1516 O O . VAL A 1 197 ? 20.643 -16.995 -14.547 1.00 50.03 197 VAL A O 1
ATOM 1519 N N . PHE A 1 198 ? 18.602 -16.262 -13.966 1.00 66.44 198 PHE A N 1
ATOM 1520 C CA . PHE A 1 198 ? 18.192 -16.043 -15.345 1.00 66.44 198 PHE A CA 1
ATOM 1521 C C . PHE A 1 198 ? 18.948 -14.867 -15.962 1.00 66.44 198 PHE A C 1
ATOM 1523 O O . PHE A 1 198 ? 18.923 -13.746 -15.455 1.00 66.44 198 PHE A O 1
ATOM 1530 N N . VAL A 1 199 ? 19.629 -15.147 -17.068 1.00 70.69 199 VAL A N 1
ATOM 1531 C CA . VAL A 1 199 ? 20.505 -14.226 -17.796 1.00 70.69 199 VAL A CA 1
ATOM 1532 C C . VAL A 1 199 ? 20.108 -14.161 -19.267 1.00 70.69 199 VAL A C 1
ATOM 1534 O O . VAL A 1 199 ? 19.219 -14.886 -19.721 1.00 70.69 199 VAL A O 1
ATOM 1537 N N . ALA A 1 200 ? 20.762 -13.268 -20.012 1.00 75.25 200 ALA A N 1
ATOM 1538 C CA . ALA A 1 200 ? 20.600 -13.192 -21.456 1.00 75.25 200 ALA A CA 1
ATOM 1539 C C . ALA A 1 200 ? 20.934 -14.534 -22.129 1.00 75.25 200 ALA A C 1
ATOM 1541 O O . ALA A 1 200 ? 21.860 -15.230 -21.708 1.00 75.25 200 ALA A O 1
ATOM 1542 N N . ASP A 1 201 ? 20.185 -14.888 -23.170 1.00 76.56 201 ASP A N 1
ATOM 1543 C CA . ASP A 1 201 ? 20.447 -16.087 -23.959 1.00 76.56 201 ASP A CA 1
ATOM 1544 C C . ASP A 1 201 ? 21.657 -15.907 -24.895 1.00 76.56 201 ASP A C 1
ATOM 1546 O O . ASP A 1 201 ? 22.289 -14.849 -24.954 1.00 76.56 201 ASP A O 1
ATOM 1550 N N . ALA A 1 202 ? 21.992 -16.954 -25.655 1.00 80.12 202 ALA A N 1
ATOM 1551 C CA . ALA A 1 202 ? 23.118 -16.935 -26.593 1.00 80.12 202 ALA A CA 1
ATOM 1552 C C . ALA A 1 202 ? 22.980 -15.880 -27.712 1.00 80.12 202 ALA A C 1
ATOM 1554 O O . ALA A 1 202 ? 23.957 -15.579 -28.395 1.00 80.12 202 ALA A O 1
ATOM 1555 N N . GLN A 1 203 ? 21.782 -15.326 -27.910 1.00 75.69 203 GLN A N 1
ATOM 1556 C CA . GLN A 1 203 ? 21.474 -14.275 -28.876 1.00 75.69 203 GLN A CA 1
ATOM 1557 C C . GLN A 1 203 ? 21.412 -12.887 -28.216 1.00 75.69 203 GLN A C 1
ATOM 1559 O O . GLN A 1 203 ? 21.116 -11.903 -28.889 1.00 75.69 203 GLN A O 1
ATOM 1564 N N . GLY A 1 204 ? 21.710 -12.791 -26.917 1.00 73.38 204 GLY A N 1
ATOM 1565 C CA . GLY A 1 204 ? 21.691 -11.546 -26.154 1.00 73.38 204 GLY A CA 1
ATOM 1566 C C . GLY A 1 204 ? 20.294 -11.085 -25.740 1.00 73.38 204 GLY A C 1
ATOM 1567 O O . GLY A 1 204 ? 20.181 -10.016 -25.136 1.00 73.38 204 GLY A O 1
ATOM 1568 N N . ARG A 1 205 ? 19.251 -11.879 -26.018 1.00 76.75 205 ARG A N 1
ATOM 1569 C CA . ARG A 1 205 ? 17.873 -11.580 -25.614 1.00 76.75 205 ARG A CA 1
ATOM 1570 C C . ARG A 1 205 ? 17.734 -11.840 -24.134 1.00 76.75 205 ARG A C 1
ATOM 1572 O O . ARG A 1 205 ? 18.317 -12.792 -23.616 1.00 76.75 205 ARG A O 1
ATOM 1579 N N . ARG A 1 206 ? 16.994 -10.994 -23.432 1.00 67.06 206 ARG A N 1
ATOM 1580 C CA . ARG A 1 206 ? 17.014 -10.994 -21.965 1.00 67.06 206 ARG A CA 1
ATOM 1581 C C . ARG A 1 206 ? 15.655 -11.410 -21.361 1.00 67.06 206 ARG A C 1
ATOM 1583 O O . ARG A 1 206 ? 14.617 -11.123 -21.959 1.00 67.06 206 ARG A O 1
ATOM 1590 N N . PRO A 1 207 ? 15.662 -12.005 -20.156 1.00 57.94 207 PRO A N 1
ATOM 1591 C CA . PRO A 1 207 ? 14.450 -12.427 -19.453 1.00 57.94 207 PRO A CA 1
ATOM 1592 C C . PRO A 1 207 ? 13.623 -11.247 -18.923 1.00 57.94 207 PRO A C 1
ATOM 1594 O O . PRO A 1 207 ? 14.187 -10.251 -18.463 1.00 57.94 207 PRO A O 1
ATOM 1597 N N . GLY A 1 208 ? 12.300 -11.362 -18.924 1.00 56.88 208 GLY A N 1
ATOM 1598 C CA . GLY A 1 208 ? 11.395 -10.468 -18.203 1.00 56.88 208 GLY A CA 1
ATOM 1599 C C . GLY A 1 208 ? 11.551 -10.574 -16.681 1.00 56.88 208 GLY A C 1
ATOM 1600 O O . GLY A 1 208 ? 12.193 -11.492 -16.158 1.00 56.88 208 GLY A O 1
ATOM 1601 N N . ILE A 1 209 ? 10.963 -9.631 -15.943 1.00 56.72 209 ILE A N 1
ATOM 1602 C CA . ILE A 1 209 ? 11.100 -9.547 -14.480 1.00 56.72 209 ILE A CA 1
ATOM 1603 C C . ILE A 1 209 ? 10.605 -10.807 -13.755 1.00 56.72 209 ILE A C 1
ATOM 1605 O O . ILE A 1 209 ? 11.144 -11.141 -12.701 1.00 56.72 209 ILE A O 1
ATOM 1609 N N . TYR A 1 210 ? 9.674 -11.563 -14.352 1.00 50.75 210 TYR A N 1
ATOM 1610 C CA . TYR A 1 210 ? 9.169 -12.837 -13.821 1.00 50.75 210 TYR A CA 1
ATOM 1611 C C . TYR A 1 210 ? 10.259 -13.898 -13.579 1.00 50.75 210 TYR A C 1
ATOM 1613 O O . TYR A 1 210 ? 10.093 -14.772 -12.727 1.00 50.75 210 TYR A O 1
ATOM 1621 N N . TRP A 1 211 ? 11.390 -13.819 -14.282 1.00 41.88 211 TRP A N 1
ATOM 1622 C CA . TRP A 1 211 ? 12.517 -14.730 -14.079 1.00 41.88 211 TRP A CA 1
ATOM 1623 C C . TRP A 1 211 ? 13.543 -14.214 -13.064 1.00 41.88 211 TRP A C 1
ATOM 1625 O O . TRP A 1 211 ? 14.170 -14.998 -12.357 1.00 41.88 211 TRP A O 1
ATOM 1635 N N . ILE A 1 212 ? 13.717 -12.895 -12.959 1.00 42.75 212 ILE A N 1
ATOM 1636 C CA . ILE A 1 212 ? 14.647 -12.276 -11.999 1.00 42.75 212 ILE A CA 1
ATOM 1637 C C . ILE A 1 212 ? 14.110 -12.411 -10.564 1.00 42.75 212 ILE A C 1
ATOM 1639 O O . ILE A 1 212 ? 14.888 -12.492 -9.614 1.00 42.75 212 ILE A O 1
ATOM 1643 N N . THR A 1 213 ? 12.788 -12.517 -10.402 1.00 39.16 213 THR A N 1
ATOM 1644 C CA . THR A 1 213 ? 12.123 -12.757 -9.113 1.00 39.16 213 THR A CA 1
ATOM 1645 C C . THR A 1 213 ? 12.131 -14.224 -8.669 1.00 39.16 213 THR A C 1
ATOM 1647 O O . THR A 1 213 ? 11.724 -14.509 -7.545 1.00 39.16 213 THR A O 1
ATOM 1650 N N . THR A 1 214 ? 12.637 -15.169 -9.476 1.00 35.31 214 THR A N 1
ATOM 1651 C CA . THR A 1 214 ? 12.732 -16.588 -9.091 1.00 35.31 214 THR A CA 1
ATOM 1652 C C . THR A 1 214 ? 14.131 -16.972 -8.581 1.00 35.31 214 THR A C 1
ATOM 1654 O O . THR A 1 214 ? 14.951 -17.524 -9.311 1.00 35.31 214 THR A O 1
ATOM 1657 N N . PHE A 1 215 ? 14.384 -16.790 -7.280 1.00 29.66 215 PHE A N 1
ATOM 1658 C CA . PHE A 1 215 ? 15.476 -17.465 -6.549 1.00 29.66 215 PHE A CA 1
ATOM 1659 C C . PHE A 1 215 ? 14.969 -17.974 -5.197 1.00 29.66 215 PHE A C 1
ATOM 1661 O O . PHE A 1 215 ? 14.371 -17.204 -4.458 1.00 29.66 215 PHE A O 1
ATOM 1668 N N . ALA A 1 216 ? 15.181 -19.216 -4.749 1.00 30.05 216 ALA A N 1
ATOM 1669 C CA . ALA A 1 216 ? 15.886 -20.400 -5.266 1.00 30.05 216 ALA A CA 1
ATOM 1670 C C . ALA A 1 216 ? 15.403 -21.651 -4.458 1.00 30.05 216 ALA A C 1
ATOM 1672 O O . ALA A 1 216 ? 14.426 -21.560 -3.719 1.00 30.05 216 ALA A O 1
ATOM 1673 N N . PRO A 1 217 ? 16.139 -22.779 -4.446 1.00 29.44 217 PRO A N 1
ATOM 1674 C CA . PRO A 1 217 ? 15.985 -24.002 -5.240 1.00 29.44 217 PRO A CA 1
ATOM 1675 C C . PRO A 1 217 ? 14.907 -24.986 -4.718 1.00 29.44 217 PRO A C 1
ATOM 1677 O O . PRO A 1 217 ? 14.801 -25.235 -3.519 1.00 29.44 217 PRO A O 1
ATOM 1680 N N . ARG A 1 218 ? 14.195 -25.698 -5.608 1.00 25.83 218 ARG A N 1
ATOM 1681 C CA . ARG A 1 218 ? 13.561 -26.971 -5.208 1.00 25.83 218 ARG A CA 1
ATOM 1682 C C . ARG A 1 218 ? 14.621 -28.070 -5.171 1.00 25.83 218 ARG A C 1
ATOM 1684 O O . ARG A 1 218 ? 14.848 -28.767 -6.156 1.00 25.83 218 ARG A O 1
ATOM 1691 N N . THR A 1 219 ? 15.232 -28.282 -4.011 1.00 31.89 219 THR A N 1
ATOM 1692 C CA . THR A 1 219 ? 15.675 -29.626 -3.632 1.00 31.89 219 THR A CA 1
ATOM 1693 C C . THR A 1 219 ? 14.428 -30.459 -3.365 1.00 31.89 219 THR A C 1
ATOM 1695 O O . THR A 1 219 ? 13.859 -30.459 -2.279 1.00 31.89 219 THR A O 1
ATOM 1698 N N . THR A 1 220 ? 13.980 -31.203 -4.368 1.00 29.12 220 THR A N 1
ATOM 1699 C CA . THR A 1 220 ? 13.111 -32.352 -4.126 1.00 29.12 220 THR A CA 1
ATOM 1700 C C . THR A 1 220 ? 13.773 -33.553 -4.772 1.00 29.12 220 THR A C 1
ATOM 1702 O O . THR A 1 220 ? 13.690 -33.761 -5.978 1.00 29.12 220 THR A O 1
ATOM 1705 N N . ARG A 1 221 ? 14.471 -34.341 -3.943 1.00 26.16 221 ARG A N 1
ATOM 1706 C CA . ARG A 1 221 ? 14.714 -35.756 -4.229 1.00 26.16 221 ARG A CA 1
ATOM 1707 C C . ARG A 1 221 ? 13.356 -36.371 -4.560 1.00 26.16 221 ARG A C 1
ATOM 1709 O O . ARG A 1 221 ? 12.549 -36.585 -3.657 1.00 26.16 221 ARG A O 1
ATOM 1716 N N . MET A 1 222 ? 13.107 -36.666 -5.831 1.00 26.56 222 MET A N 1
ATOM 1717 C CA . MET A 1 222 ? 12.127 -37.685 -6.177 1.00 26.56 222 MET A CA 1
ATOM 1718 C C . MET A 1 222 ? 12.693 -39.014 -5.687 1.00 26.56 222 MET A C 1
ATOM 1720 O O . MET A 1 222 ? 13.569 -39.617 -6.298 1.00 26.56 222 MET A O 1
ATOM 1724 N N . SER A 1 223 ? 12.221 -39.417 -4.515 1.00 28.50 223 SER A N 1
ATOM 1725 C CA . SER A 1 223 ? 12.281 -40.801 -4.077 1.00 28.50 223 SER A CA 1
ATOM 1726 C C . SER A 1 223 ? 11.251 -41.542 -4.924 1.00 28.50 223 SER A C 1
ATOM 1728 O O . SER A 1 223 ? 10.056 -41.295 -4.782 1.00 28.50 223 SER A O 1
ATOM 1730 N N . SER A 1 224 ? 11.709 -42.380 -5.850 1.00 27.20 224 SER A N 1
ATOM 1731 C CA . SER A 1 224 ? 10.850 -43.270 -6.631 1.00 27.20 224 SER A CA 1
ATOM 1732 C C . SER A 1 224 ? 10.085 -44.227 -5.711 1.00 27.20 224 SER A C 1
ATOM 1734 O O . SER A 1 224 ? 10.728 -44.903 -4.903 1.00 27.20 224 SER A O 1
ATOM 1736 N N . PRO A 1 225 ? 8.761 -44.389 -5.861 1.00 30.31 225 PRO A N 1
ATOM 1737 C CA . PRO A 1 225 ? 8.073 -45.574 -5.388 1.00 30.31 225 PRO A CA 1
ATOM 1738 C C . PRO A 1 225 ? 7.803 -46.534 -6.558 1.00 30.31 225 PRO A C 1
ATOM 1740 O O . PRO A 1 225 ? 7.140 -46.184 -7.526 1.00 30.31 225 PRO A O 1
ATOM 1743 N N . GLY A 1 226 ? 8.316 -47.759 -6.419 1.00 28.31 226 GLY A N 1
ATOM 1744 C CA . GLY A 1 226 ? 7.662 -48.991 -6.873 1.00 28.31 226 GLY A CA 1
ATOM 1745 C C . GLY A 1 226 ? 7.537 -49.236 -8.378 1.00 28.31 226 GLY A C 1
ATOM 1746 O O . GLY A 1 226 ? 6.525 -48.910 -8.989 1.00 28.31 226 GLY A O 1
ATOM 1747 N N . LEU A 1 227 ? 8.504 -49.967 -8.940 1.00 30.86 227 LEU A N 1
ATOM 1748 C CA . LEU A 1 227 ? 8.281 -50.776 -10.138 1.00 30.86 227 LEU A CA 1
ATOM 1749 C C . LEU A 1 227 ? 7.258 -51.877 -9.795 1.00 30.86 227 LEU A C 1
ATOM 1751 O O . LEU A 1 227 ? 7.555 -52.775 -9.006 1.00 30.86 227 LEU A O 1
ATOM 1755 N N . SER A 1 228 ? 6.066 -51.811 -10.384 1.00 30.42 228 SER A N 1
ATOM 1756 C CA . SER A 1 228 ? 5.131 -52.936 -10.423 1.00 30.42 228 SER A CA 1
ATOM 1757 C C . SER A 1 228 ? 5.577 -53.880 -11.540 1.00 30.42 228 SER A C 1
ATOM 1759 O O . SER A 1 228 ? 5.665 -53.473 -12.698 1.00 30.42 228 SER A O 1
ATOM 1761 N N . THR A 1 229 ? 5.911 -55.122 -11.195 1.00 36.22 229 THR A N 1
ATOM 1762 C CA . THR A 1 229 ? 6.186 -56.186 -12.167 1.00 36.22 229 THR A CA 1
ATOM 1763 C C . THR A 1 229 ? 4.893 -56.953 -12.417 1.00 36.22 229 THR A C 1
ATOM 1765 O O . THR A 1 229 ? 4.342 -57.586 -11.520 1.00 36.22 229 THR A O 1
ATOM 1768 N N . HIS A 1 230 ? 4.391 -56.879 -13.648 1.00 30.73 230 HIS A N 1
ATOM 1769 C CA . HIS A 1 230 ? 3.431 -57.841 -14.173 1.00 30.73 230 HIS A CA 1
ATOM 1770 C C . HIS A 1 230 ? 4.206 -58.953 -14.891 1.00 30.73 230 HIS A C 1
ATOM 1772 O O . HIS A 1 230 ? 4.903 -58.688 -15.868 1.00 30.73 230 HIS A O 1
ATOM 1778 N N . SER A 1 231 ? 4.044 -60.184 -14.413 1.00 35.56 231 SER A N 1
ATOM 1779 C CA . SER A 1 231 ? 4.135 -61.408 -15.218 1.00 35.56 231 SER A CA 1
ATOM 1780 C C . SER A 1 231 ? 2.749 -62.053 -15.208 1.00 35.56 231 SER A C 1
ATOM 1782 O O . SER A 1 231 ? 2.008 -61.911 -14.229 1.00 35.56 231 SER A O 1
ATOM 1784 N N . PRO A 1 232 ? 2.358 -62.681 -16.316 1.00 43.03 232 PRO A N 1
ATOM 1785 C CA . PRO A 1 232 ? 2.500 -64.137 -16.385 1.00 43.03 232 PRO A CA 1
ATOM 1786 C C . PRO A 1 232 ? 3.587 -64.603 -17.354 1.00 43.03 232 PRO A C 1
ATOM 1788 O O . PRO A 1 232 ? 3.804 -63.928 -18.385 1.00 43.03 232 PRO A O 1
#

Sequence (232 aa):
MELESLPDDVVAEIEVRDRWRRASAGGGLEFLVTDIARWTPGSTVRVAFLDGDDQLHADIAGATAQITDACNLKLDFGHDAATGTFRRWTTADTAFAAEIRVSFDMQGYFSLVGTDSTDRTIGAGGGPVGGNPGQRSLNLGRYAVNRPAQWEGTVRHEFLHALGFHHSHQNMRGTCEDEFRWDDEAGYVPTRDANGVFVADAQGRRPGIYWITTFAPRTTRMSSPGLSTHSP

Secondary structure (DSSP, 8-state):
-PPP---HHHHHHHHHHHHHHHHHS-SS-HHHHHHHTSPPTT-EEEEEESSS-HHHHHHHHHHHHHHHHHSS-EEE---BTTTTB--B--TT-SS-S-SEEEESSSSSEEE--GGGGG-TTTTTT--SBSSSTTSBSEEETTTTT---TTHHHHHHHHHHHHTTPPPSSS---S-GGGS---SPPTT---EE-TTS-EE--TTS----HHHHT-------------------